Protein AF-A0A383B6F2-F1 (afdb_monomer)

Foldseek 3Di:
DPPQQDAAPPVCPVVLVVDDPLQSSLLRSLQVLQCVLARNVSSVVLVVLLVLVVVLQPDPRSLLSNLLSNLVSVLSSDDALLSVLCVLLPPCPVVVVCVVVVHDPPDLDQDWDWDQDAPVSVCQLDQPVCSVVDPDCVPDDPQRGDRPRQRCSDPVSSVVSVVSNVSSVSLCRGNVVVLSVVLVVLLSVLLVVCSVQDVVLSSVSSVLSVQCDDDDPSNVVSSVVSCVCSVCSVVVVVPDVPVSVPD

Structure (mmCIF, N/CA/C/O backbone):
data_AF-A0A383B6F2-F1
#
_entry.id   AF-A0A383B6F2-F1
#
loop_
_atom_site.group_PDB
_atom_site.id
_atom_site.type_symbol
_atom_site.label_atom_id
_atom_site.label_alt_id
_atom_site.label_comp_id
_atom_site.label_asym_id
_atom_site.label_entity_id
_atom_site.label_seq_id
_atom_site.pdbx_PDB_ins_code
_atom_site.Cartn_x
_atom_site.Cartn_y
_atom_site.Cartn_z
_atom_site.occupancy
_atom_site.B_iso_or_equiv
_atom_site.auth_seq_id
_atom_site.auth_comp_id
_atom_site.auth_asym_id
_atom_site.auth_atom_id
_atom_site.pdbx_PDB_model_num
ATOM 1 N N . PRO A 1 1 ? -14.265 -0.539 -19.002 1.00 37.53 1 PRO A N 1
ATOM 2 C CA . PRO A 1 1 ? -14.066 -2.005 -18.895 1.00 37.53 1 PRO A CA 1
ATOM 3 C C . PRO A 1 1 ? -13.735 -2.435 -17.455 1.00 37.53 1 PRO A C 1
ATOM 5 O O . PRO A 1 1 ? -12.704 -2.023 -16.924 1.00 37.53 1 PRO A O 1
ATOM 8 N N . GLN A 1 2 ? -14.606 -3.229 -16.814 1.00 38.53 2 GLN A N 1
ATOM 9 C CA . GLN A 1 2 ? -14.277 -3.881 -15.541 1.00 38.53 2 GLN A CA 1
ATOM 10 C C . GLN A 1 2 ? -13.033 -4.747 -15.768 1.00 38.53 2 GLN A C 1
ATOM 12 O O . GLN A 1 2 ? -13.051 -5.671 -16.579 1.00 38.53 2 GLN A O 1
ATOM 17 N N . ARG A 1 3 ? -11.911 -4.403 -15.126 1.00 53.50 3 ARG A N 1
ATOM 18 C CA . ARG A 1 3 ? -10.741 -5.286 -15.135 1.00 53.50 3 ARG A CA 1
ATOM 19 C C . ARG A 1 3 ? -11.125 -6.501 -14.290 1.00 53.50 3 ARG A C 1
ATOM 21 O O . ARG A 1 3 ? -11.456 -6.293 -13.125 1.00 53.50 3 ARG A O 1
ATOM 28 N N . PRO A 1 4 ? -11.112 -7.726 -14.836 1.00 72.25 4 PRO A N 1
ATOM 29 C CA . PRO A 1 4 ? -11.523 -8.893 -14.073 1.00 72.25 4 PRO A CA 1
ATOM 30 C C . PRO A 1 4 ? -10.604 -9.054 -12.861 1.00 72.25 4 PRO A C 1
ATOM 32 O O . PRO A 1 4 ? -9.373 -9.012 -12.995 1.00 72.25 4 PRO A O 1
ATOM 35 N N . PHE A 1 5 ? -11.204 -9.209 -11.679 1.00 76.88 5 PHE A N 1
ATOM 36 C CA . PHE A 1 5 ? -10.464 -9.568 -10.479 1.00 76.88 5 PHE A CA 1
ATOM 37 C C . PHE A 1 5 ? -9.756 -10.898 -10.725 1.00 76.88 5 PHE A C 1
ATOM 39 O O . PHE A 1 5 ? -10.331 -11.853 -11.244 1.00 76.88 5 PHE A O 1
ATOM 46 N N . LYS A 1 6 ? -8.473 -10.934 -10.380 1.00 85.06 6 LYS A N 1
ATOM 47 C CA . LYS A 1 6 ? -7.683 -12.163 -10.433 1.00 85.06 6 LYS A CA 1
ATOM 48 C C . LYS A 1 6 ? -7.804 -12.886 -9.096 1.00 85.06 6 LYS A C 1
ATOM 50 O O . LYS A 1 6 ? -7.666 -12.204 -8.082 1.00 85.06 6 LYS A O 1
ATOM 55 N N . PRO A 1 7 ? -8.032 -14.208 -9.090 1.00 83.94 7 PRO A N 1
ATOM 56 C CA . PRO A 1 7 ? -8.136 -14.962 -7.850 1.00 83.94 7 PRO A CA 1
ATOM 57 C C . PRO A 1 7 ? -6.794 -14.989 -7.111 1.00 83.94 7 PRO A C 1
ATOM 59 O O . PRO A 1 7 ? -5.727 -14.821 -7.717 1.00 83.94 7 PRO A O 1
ATOM 62 N N . ALA A 1 8 ? -6.860 -15.228 -5.801 1.00 85.62 8 ALA A N 1
ATOM 63 C CA . ALA A 1 8 ? -5.676 -15.518 -5.006 1.00 85.62 8 ALA A CA 1
ATOM 64 C C . ALA A 1 8 ? -5.004 -16.812 -5.506 1.00 85.62 8 ALA A C 1
ATOM 66 O O . ALA A 1 8 ? -5.698 -17.718 -5.974 1.00 85.62 8 ALA A O 1
ATOM 67 N N . PRO A 1 9 ? -3.672 -16.944 -5.402 1.00 89.19 9 PRO A N 1
ATOM 68 C CA . PRO A 1 9 ? -3.014 -18.231 -5.604 1.00 89.19 9 PRO A CA 1
ATOM 69 C C . PRO A 1 9 ? -3.515 -19.281 -4.607 1.00 89.19 9 PRO A C 1
ATOM 71 O O . PRO A 1 9 ? -3.891 -18.936 -3.489 1.00 89.19 9 PRO A O 1
ATOM 74 N N . ASN A 1 10 ? -3.433 -20.563 -4.977 1.00 90.00 10 ASN A N 1
ATOM 75 C CA . ASN A 1 10 ? -3.923 -21.675 -4.150 1.00 90.00 10 ASN A CA 1
ATOM 76 C C . ASN A 1 10 ? -3.371 -21.658 -2.714 1.00 90.00 10 ASN A C 1
ATOM 78 O O . ASN A 1 10 ? -4.094 -22.012 -1.790 1.00 90.00 10 ASN A O 1
ATOM 82 N N . SER A 1 11 ? -2.137 -21.178 -2.512 1.00 91.81 11 SER A N 1
ATOM 83 C CA . SER A 1 11 ? -1.511 -21.060 -1.186 1.00 91.81 11 SER A CA 1
ATOM 84 C C . SER A 1 11 ? -2.237 -20.114 -0.221 1.00 91.81 11 SER A C 1
ATOM 86 O O . SER A 1 11 ? -1.968 -20.162 0.968 1.00 91.81 11 SER A O 1
ATOM 88 N N . PHE A 1 12 ? -3.126 -19.250 -0.719 1.00 94.19 12 PHE A N 1
ATOM 89 C CA . PHE A 1 12 ? -3.928 -18.316 0.079 1.00 94.19 12 PHE A CA 1
ATOM 90 C C . PHE A 1 12 ? -5.425 -18.657 0.073 1.00 94.19 12 PHE A C 1
ATOM 92 O O . PHE A 1 12 ? -6.210 -17.906 0.641 1.00 94.19 12 PHE A O 1
ATOM 99 N N . SER A 1 13 ? -5.846 -19.748 -0.575 1.00 91.19 13 SER A N 1
ATOM 100 C CA . SER A 1 13 ? -7.271 -20.086 -0.730 1.00 91.19 13 SER A CA 1
ATOM 101 C C . SER A 1 13 ? -7.984 -20.268 0.614 1.00 91.19 13 SER A C 1
ATOM 103 O O . SER A 1 13 ? -8.984 -19.595 0.861 1.00 91.19 13 SER A O 1
ATOM 105 N N . ASP A 1 14 ? -7.407 -21.069 1.512 1.00 93.00 14 ASP A N 1
ATOM 106 C CA . ASP A 1 14 ? -7.939 -21.288 2.862 1.00 93.00 14 ASP A CA 1
ATOM 107 C C . ASP A 1 14 ? -8.017 -19.979 3.654 1.00 93.00 14 ASP A C 1
ATOM 109 O O . ASP A 1 14 ? -9.045 -19.665 4.247 1.00 93.00 14 ASP A O 1
ATOM 113 N N . GLN A 1 15 ? -6.966 -19.157 3.596 1.00 93.38 15 GLN A N 1
ATOM 114 C CA . GLN A 1 15 ? -6.933 -17.878 4.304 1.00 93.38 15 GLN A CA 1
ATOM 115 C C . GLN A 1 15 ? -7.936 -16.866 3.740 1.00 93.38 15 GLN A C 1
ATOM 117 O O . GLN A 1 15 ? -8.507 -16.087 4.490 1.00 93.38 15 GLN A O 1
ATOM 122 N N . VAL A 1 16 ? -8.178 -16.850 2.429 1.00 94.75 16 VAL A N 1
ATOM 123 C CA . VAL A 1 16 ? -9.200 -15.976 1.835 1.00 94.75 16 VAL A CA 1
ATOM 124 C C . VAL A 1 16 ? -10.602 -16.439 2.233 1.00 94.75 16 VAL A C 1
ATOM 126 O O . VAL A 1 16 ? -11.463 -15.598 2.473 1.00 94.75 16 VAL A O 1
ATOM 129 N N . SER A 1 17 ? -10.824 -17.749 2.373 1.00 94.25 17 SER A N 1
ATOM 130 C CA . SER A 1 17 ? -12.128 -18.306 2.755 1.00 94.25 17 SER A CA 1
ATOM 131 C C . SER A 1 17 ? -12.585 -17.921 4.167 1.00 94.25 17 SER A C 1
ATOM 133 O O . SER A 1 17 ? -13.781 -17.970 4.445 1.00 94.25 17 SER A O 1
ATOM 135 N N . THR A 1 18 ? -11.672 -17.480 5.045 1.00 94.56 18 THR A N 1
ATOM 136 C CA . THR A 1 18 ? -12.030 -17.010 6.394 1.00 94.56 18 THR A CA 1
ATOM 137 C C . THR A 1 18 ? -12.656 -15.617 6.404 1.00 94.56 18 THR A C 1
ATOM 139 O O . THR A 1 18 ? -13.222 -15.215 7.418 1.00 94.56 18 THR A O 1
ATOM 142 N N . TYR A 1 19 ? -12.538 -14.853 5.315 1.00 95.19 19 TYR A N 1
ATOM 143 C CA . TYR A 1 19 ? -13.134 -13.523 5.208 1.00 95.19 19 TYR A CA 1
ATOM 144 C C . TYR A 1 19 ? -14.603 -13.603 4.762 1.00 95.19 19 TYR A C 1
ATOM 146 O O . TYR A 1 19 ? -14.973 -14.534 4.038 1.00 95.19 19 TYR A O 1
ATOM 154 N N . PRO A 1 20 ? -15.434 -12.598 5.109 1.00 94.50 20 PRO A N 1
ATOM 155 C CA . PRO A 1 20 ? -16.782 -12.451 4.563 1.00 94.50 20 PRO A CA 1
ATOM 156 C C . PRO A 1 20 ? -16.805 -12.566 3.035 1.00 94.50 20 PRO A C 1
ATOM 158 O O . PRO A 1 20 ? -15.941 -12.005 2.357 1.00 94.50 20 PRO A O 1
ATOM 161 N N . GLU A 1 21 ? -17.809 -13.258 2.490 1.00 92.56 21 GLU A N 1
ATOM 162 C CA . GLU A 1 21 ? -17.903 -13.595 1.058 1.00 92.56 21 GLU A CA 1
ATOM 163 C C . GLU A 1 21 ? -17.768 -12.364 0.143 1.00 92.56 21 GLU A C 1
ATOM 165 O O . GLU A 1 21 ? -17.057 -12.407 -0.863 1.00 92.56 21 GLU A O 1
ATOM 170 N N . SER A 1 22 ? -18.353 -11.229 0.544 1.00 92.19 22 SER A N 1
ATOM 171 C CA . SER A 1 22 ? -18.273 -9.953 -0.183 1.00 92.19 22 SER A CA 1
ATOM 172 C C . SER A 1 22 ? -16.843 -9.417 -0.348 1.00 92.19 22 SER A C 1
ATOM 174 O O . SER A 1 22 ? -16.572 -8.676 -1.293 1.00 92.19 22 SER A O 1
ATOM 176 N N . LEU A 1 23 ? -15.912 -9.798 0.533 1.00 94.81 23 LEU A N 1
ATOM 177 C CA . LEU A 1 23 ? -14.528 -9.318 0.541 1.00 94.81 23 LEU A CA 1
ATOM 178 C C . LEU A 1 23 ? -13.548 -10.276 -0.154 1.00 94.81 23 LEU A C 1
ATOM 180 O O . LEU A 1 23 ? -12.458 -9.868 -0.562 1.00 94.81 23 LEU A O 1
ATOM 184 N N . GLN A 1 24 ? -13.906 -11.549 -0.318 1.00 94.94 24 GLN A N 1
ATOM 185 C CA . GLN A 1 24 ? -12.963 -12.581 -0.766 1.00 94.94 24 GLN A CA 1
ATOM 186 C C . GLN A 1 24 ? -12.362 -12.276 -2.143 1.00 94.94 24 GLN A C 1
ATOM 188 O O . GLN A 1 24 ? -11.149 -12.385 -2.346 1.00 94.94 24 GLN A O 1
ATOM 193 N N . GLN A 1 25 ? -13.192 -11.827 -3.090 1.00 93.62 25 GLN A N 1
ATOM 194 C CA . GLN A 1 25 ? -12.746 -11.515 -4.449 1.00 93.62 25 GLN A CA 1
ATOM 195 C C . GLN A 1 25 ? -11.725 -10.368 -4.467 1.00 93.62 25 GLN A C 1
ATOM 197 O O . GLN A 1 25 ? -10.748 -10.400 -5.224 1.00 93.62 25 GLN A O 1
ATOM 202 N N . ILE A 1 26 ? -11.935 -9.355 -3.625 1.00 94.44 26 ILE A N 1
ATOM 203 C CA . ILE A 1 26 ? -11.108 -8.155 -3.630 1.00 94.44 26 ILE A CA 1
ATOM 204 C C . ILE A 1 26 ? -9.792 -8.346 -2.892 1.00 94.44 26 ILE A C 1
ATOM 206 O O . ILE A 1 26 ? -8.741 -7.930 -3.387 1.00 94.44 26 ILE A O 1
ATOM 210 N N . ILE A 1 27 ? -9.843 -9.062 -1.771 1.00 96.62 27 ILE A N 1
ATOM 211 C CA . ILE A 1 27 ? -8.670 -9.484 -1.011 1.00 96.62 27 ILE A CA 1
ATOM 212 C C . ILE A 1 27 ? -7.818 -10.410 -1.876 1.00 96.62 27 ILE A C 1
ATOM 214 O O . ILE A 1 27 ? -6.615 -10.186 -2.018 1.00 96.62 27 ILE A O 1
ATOM 218 N N . GLY A 1 28 ? -8.438 -11.384 -2.549 1.00 95.75 28 GLY A N 1
ATOM 219 C CA . GLY A 1 28 ? -7.728 -12.289 -3.448 1.00 95.75 28 GLY A CA 1
ATOM 220 C C . GLY A 1 28 ? -7.020 -11.562 -4.592 1.00 95.75 28 GLY A C 1
ATOM 221 O O . GLY A 1 28 ? -5.868 -11.870 -4.914 1.00 95.75 28 GLY A O 1
ATOM 222 N N . HIS A 1 29 ? -7.647 -10.521 -5.147 1.00 94.56 29 HIS A N 1
ATOM 223 C CA . HIS A 1 29 ? -6.995 -9.675 -6.141 1.00 94.56 29 HIS A CA 1
ATOM 224 C C . HIS A 1 29 ? -5.829 -8.859 -5.568 1.00 94.56 29 HIS A C 1
ATOM 226 O O . HIS A 1 29 ? -4.795 -8.719 -6.232 1.00 94.56 29 HIS A O 1
ATOM 232 N N . GLY A 1 30 ? -5.973 -8.339 -4.347 1.00 95.31 30 GLY A N 1
ATOM 233 C CA . GLY A 1 30 ? -4.903 -7.664 -3.616 1.00 95.31 30 GLY A CA 1
ATOM 234 C C . GLY A 1 30 ? -3.687 -8.571 -3.422 1.00 95.31 30 GLY A C 1
ATOM 235 O O . GLY A 1 30 ? -2.584 -8.212 -3.843 1.00 95.31 30 GLY A O 1
ATOM 236 N N . ILE A 1 31 ? -3.907 -9.785 -2.907 1.00 97.25 31 ILE A N 1
ATOM 237 C CA . ILE A 1 31 ? -2.884 -10.829 -2.731 1.00 97.25 31 ILE A CA 1
ATOM 238 C C . ILE A 1 31 ? -2.168 -11.112 -4.055 1.00 97.25 31 ILE A C 1
ATOM 240 O O . ILE A 1 31 ? -0.938 -11.068 -4.119 1.00 97.25 31 ILE A O 1
ATOM 244 N N . PHE A 1 32 ? -2.921 -11.337 -5.139 1.00 94.56 32 PHE A N 1
ATOM 245 C CA . PHE A 1 32 ? -2.342 -11.579 -6.462 1.00 94.56 32 PHE A CA 1
ATOM 246 C C . PHE A 1 32 ? -1.383 -10.450 -6.879 1.00 94.56 32 PHE A C 1
ATOM 248 O O . PHE A 1 32 ? -0.271 -10.706 -7.351 1.00 94.56 32 PHE A O 1
ATOM 255 N N . LYS A 1 33 ? -1.799 -9.187 -6.708 1.00 93.44 33 LYS A N 1
ATOM 256 C CA . LYS A 1 33 ? -0.975 -8.023 -7.064 1.00 93.44 33 LYS A CA 1
ATOM 257 C C . LYS A 1 33 ? 0.288 -7.927 -6.210 1.00 93.44 33 LYS A C 1
ATOM 259 O O . LYS A 1 33 ? 1.336 -7.567 -6.743 1.00 93.44 33 LYS A O 1
ATOM 264 N N . LEU A 1 34 ? 0.194 -8.231 -4.920 1.00 95.81 34 LEU A N 1
ATOM 265 C CA . LEU A 1 34 ? 1.305 -8.124 -3.973 1.00 95.81 34 LEU A CA 1
ATOM 266 C C . LEU A 1 34 ? 2.363 -9.205 -4.195 1.00 95.81 34 LEU A C 1
ATOM 268 O O . LEU A 1 34 ? 3.554 -8.904 -4.131 1.00 95.81 34 LEU A O 1
ATOM 272 N N . ILE A 1 35 ? 1.950 -10.417 -4.564 1.00 94.75 35 ILE A N 1
ATOM 273 C CA . ILE A 1 35 ? 2.872 -11.497 -4.938 1.00 94.75 35 ILE A CA 1
ATOM 274 C C . ILE A 1 35 ? 3.597 -11.165 -6.252 1.00 94.75 35 ILE A C 1
ATOM 276 O O 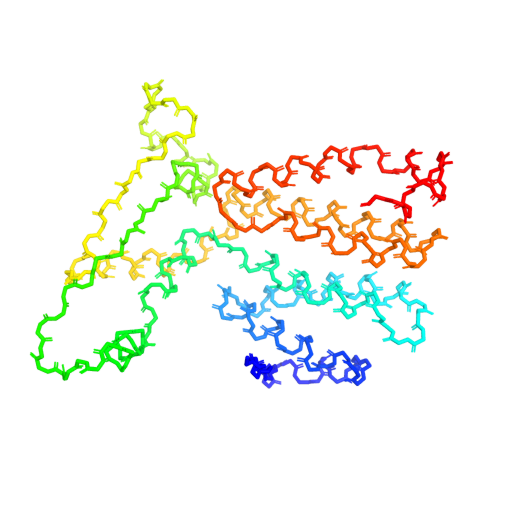. ILE A 1 35 ? 4.815 -11.326 -6.345 1.00 94.75 35 ILE A O 1
ATOM 280 N N . ASP A 1 36 ? 2.881 -10.647 -7.261 1.00 91.12 36 ASP A N 1
ATOM 281 C CA . ASP A 1 36 ? 3.482 -10.169 -8.524 1.00 91.12 36 ASP A CA 1
ATOM 282 C C . ASP A 1 36 ? 4.459 -9.001 -8.296 1.00 91.12 36 ASP A C 1
ATOM 284 O O . ASP A 1 36 ? 5.473 -8.879 -8.995 1.00 91.12 36 ASP A O 1
ATOM 288 N N . TYR A 1 37 ? 4.155 -8.148 -7.316 1.00 92.94 37 TYR A N 1
ATOM 289 C CA . TYR A 1 37 ? 4.974 -7.007 -6.927 1.00 92.94 37 TYR A CA 1
ATOM 290 C C . TYR A 1 37 ? 6.245 -7.433 -6.182 1.00 92.94 37 TYR A C 1
ATOM 292 O O . TYR A 1 37 ? 7.343 -7.015 -6.563 1.00 92.94 37 TYR A O 1
ATOM 300 N N . GLN A 1 38 ? 6.119 -8.276 -5.158 1.00 94.31 38 GLN A N 1
ATOM 301 C CA . GLN A 1 38 ? 7.191 -8.597 -4.220 1.00 94.31 38 GLN A CA 1
ATOM 302 C C . GLN A 1 38 ? 7.321 -10.113 -4.003 1.00 94.31 38 GLN A C 1
ATOM 304 O O . GLN A 1 38 ? 8.149 -10.733 -4.681 1.00 94.31 38 GLN A O 1
ATOM 309 N N . ASP A 1 39 ? 6.540 -10.696 -3.091 1.00 95.00 39 ASP A N 1
ATOM 310 C CA . ASP A 1 39 ? 6.572 -12.111 -2.691 1.00 95.00 39 ASP A CA 1
ATOM 311 C C . ASP A 1 39 ? 5.347 -12.468 -1.814 1.00 95.00 39 ASP A C 1
ATOM 313 O O . ASP A 1 39 ? 4.491 -11.617 -1.561 1.00 95.00 39 ASP A O 1
ATOM 317 N N . GLN A 1 40 ? 5.243 -13.733 -1.383 1.00 96.00 40 GLN A N 1
ATOM 318 C CA . GLN A 1 40 ? 4.165 -14.218 -0.504 1.00 96.00 40 GLN A CA 1
ATOM 319 C C . GLN A 1 40 ? 4.187 -13.549 0.876 1.00 96.00 40 GLN A C 1
ATOM 321 O O . GLN A 1 40 ? 3.140 -13.104 1.335 1.00 96.00 40 GLN A O 1
ATOM 326 N N . GLY A 1 41 ? 5.365 -13.369 1.484 1.00 96.44 41 GLY A N 1
ATOM 327 C CA . GLY A 1 41 ? 5.483 -12.703 2.787 1.00 96.44 41 GLY A CA 1
ATOM 328 C C . GLY A 1 41 ? 5.002 -11.248 2.763 1.00 96.44 41 GLY A C 1
ATOM 329 O O . GLY A 1 41 ? 4.503 -10.725 3.756 1.00 96.44 41 GLY A O 1
ATOM 330 N N . TYR A 1 42 ? 5.091 -10.571 1.615 1.00 96.94 42 TYR A N 1
ATOM 331 C CA . TYR A 1 42 ? 4.510 -9.239 1.458 1.00 96.94 42 TYR A CA 1
ATOM 332 C C . TYR A 1 42 ? 2.978 -9.248 1.349 1.00 96.94 42 TYR A C 1
ATOM 334 O O . TYR A 1 42 ? 2.330 -8.294 1.779 1.00 96.94 42 TYR A O 1
ATOM 342 N N . ALA A 1 43 ? 2.392 -10.317 0.804 1.00 97.50 43 ALA A N 1
ATOM 343 C CA . ALA A 1 43 ? 0.945 -10.518 0.830 1.00 97.50 43 ALA A CA 1
ATOM 344 C C . ALA A 1 43 ? 0.442 -10.876 2.239 1.00 97.50 43 ALA A C 1
ATOM 346 O O . ALA A 1 43 ? -0.612 -10.394 2.638 1.00 97.50 43 ALA A O 1
ATOM 347 N N . GLU A 1 44 ? 1.214 -11.630 3.023 1.00 97.81 44 GLU A N 1
ATOM 348 C CA . GLU A 1 44 ? 0.909 -11.892 4.438 1.00 97.81 44 GLU A CA 1
ATOM 349 C C . GLU A 1 44 ? 0.887 -10.597 5.258 1.00 97.81 44 GLU A C 1
ATOM 351 O O . GLU A 1 44 ? -0.083 -10.351 5.969 1.00 97.81 44 GLU A O 1
ATOM 356 N N . LEU A 1 45 ? 1.875 -9.709 5.078 1.00 97.94 45 LEU A N 1
ATOM 357 C CA . LEU A 1 45 ? 1.892 -8.387 5.725 1.00 97.94 45 LEU A CA 1
ATOM 358 C C . LEU A 1 45 ? 0.655 -7.539 5.375 1.00 97.94 45 LEU A C 1
ATOM 360 O O . LEU A 1 45 ? 0.174 -6.751 6.189 1.00 97.94 45 LEU A O 1
ATOM 364 N N . TYR A 1 46 ? 0.144 -7.664 4.150 1.00 98.38 46 TYR A N 1
ATOM 365 C CA . TYR A 1 46 ? -1.097 -7.000 3.754 1.00 98.38 46 TYR A CA 1
ATOM 366 C C . TYR A 1 46 ? -2.300 -7.535 4.532 1.00 98.38 46 TYR A C 1
ATOM 368 O O . TYR A 1 46 ? -3.097 -6.735 5.017 1.00 98.38 46 TYR A O 1
ATOM 376 N N . LEU A 1 47 ? -2.409 -8.857 4.684 1.00 98.19 47 LEU A N 1
ATOM 377 C CA . LEU A 1 47 ? -3.491 -9.483 5.444 1.00 98.19 47 LEU A CA 1
ATOM 378 C C . LEU A 1 47 ? -3.382 -9.177 6.937 1.00 98.19 47 LEU A C 1
ATOM 380 O O . LEU A 1 47 ? -4.388 -8.850 7.552 1.00 98.19 47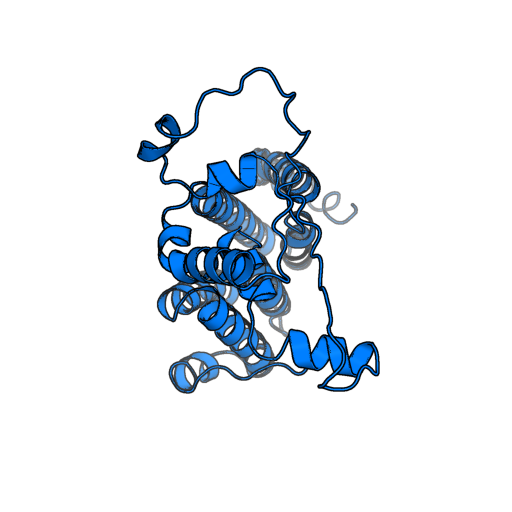 LEU A O 1
ATOM 384 N N . GLU A 1 48 ? -2.171 -9.180 7.500 1.00 98.12 48 GLU A N 1
ATOM 385 C CA . GLU A 1 48 ? -1.912 -8.758 8.881 1.00 98.12 48 GLU A CA 1
ATOM 386 C C . GLU A 1 48 ? -2.470 -7.353 9.136 1.00 98.12 48 GLU A C 1
ATOM 388 O O . GLU A 1 48 ? -3.228 -7.135 10.077 1.00 98.12 48 GLU A O 1
ATOM 393 N N . ARG A 1 49 ? -2.169 -6.400 8.247 1.00 98.38 49 ARG A N 1
ATOM 394 C CA . ARG A 1 49 ? -2.684 -5.028 8.345 1.00 98.38 49 ARG A CA 1
ATOM 395 C C . ARG A 1 49 ? -4.190 -4.949 8.147 1.00 98.38 49 ARG A C 1
ATOM 397 O O . ARG A 1 49 ? -4.848 -4.201 8.868 1.00 98.38 49 ARG A O 1
ATOM 404 N N . LEU A 1 50 ? -4.729 -5.687 7.180 1.00 98.06 50 LEU A N 1
ATOM 405 C CA . LEU A 1 50 ? -6.158 -5.684 6.883 1.00 98.06 50 LEU A CA 1
ATOM 406 C C . LEU A 1 50 ? -6.978 -6.254 8.046 1.00 98.06 50 LEU A C 1
ATOM 408 O O . LEU A 1 50 ? -8.016 -5.687 8.376 1.00 98.06 50 LEU A O 1
ATOM 412 N N . ASN A 1 51 ? -6.481 -7.301 8.708 1.00 97.56 51 ASN A N 1
ATOM 413 C CA . ASN A 1 51 ? -7.120 -7.901 9.879 1.00 97.56 51 ASN A CA 1
ATOM 414 C C . ASN A 1 51 ? -7.322 -6.886 11.007 1.00 97.56 51 ASN A C 1
ATOM 416 O O . ASN A 1 51 ? -8.395 -6.852 11.598 1.00 97.56 51 ASN A O 1
ATOM 420 N N . THR A 1 52 ? -6.361 -5.977 11.229 1.00 97.62 52 THR A N 1
ATOM 421 C CA . THR A 1 52 ? -6.518 -4.921 12.250 1.00 97.62 52 THR A CA 1
ATOM 422 C C . THR A 1 52 ? -7.679 -3.961 11.980 1.00 97.62 52 THR A C 1
ATOM 424 O O . THR A 1 52 ? -8.141 -3.296 12.901 1.00 97.62 52 THR A O 1
ATOM 427 N N . ILE A 1 53 ? -8.132 -3.852 10.726 1.00 97.69 53 ILE A N 1
ATOM 428 C CA . ILE A 1 53 ? -9.307 -3.057 10.354 1.00 97.69 53 ILE A CA 1
ATOM 429 C C . ILE A 1 53 ? -10.565 -3.916 10.383 1.00 97.69 53 ILE A C 1
ATOM 431 O O . ILE A 1 53 ? -11.578 -3.458 10.897 1.00 97.69 53 ILE 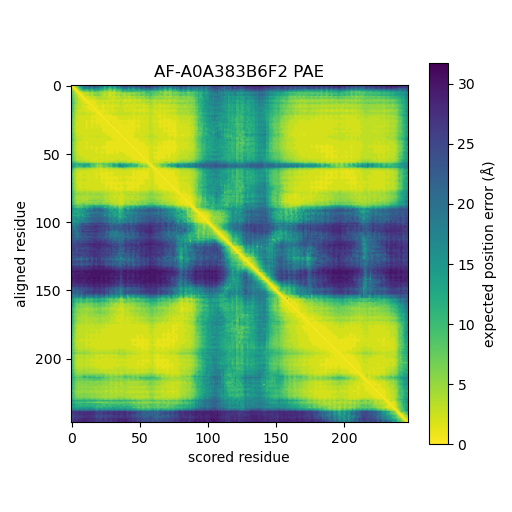A O 1
ATOM 435 N N . LEU A 1 54 ? -10.490 -5.156 9.891 1.00 96.69 54 LEU A N 1
ATOM 436 C CA . LEU A 1 54 ? -11.609 -6.098 9.918 1.00 96.69 54 LEU A CA 1
ATOM 437 C C . LEU A 1 54 ? -12.139 -6.312 11.344 1.00 96.69 54 LEU A C 1
ATOM 439 O O . LEU A 1 54 ? -13.346 -6.345 11.542 1.00 96.69 54 LEU A O 1
ATOM 443 N N . GLU A 1 55 ? -11.249 -6.408 12.335 1.00 95.19 55 GLU A N 1
ATOM 444 C CA . GLU A 1 55 ? -11.613 -6.546 13.754 1.00 95.19 55 GLU A CA 1
ATOM 445 C C . GLU A 1 55 ? -12.387 -5.339 14.311 1.00 95.19 55 GLU A C 1
ATOM 447 O O . GLU A 1 55 ? -13.138 -5.479 15.275 1.00 95.19 55 GLU A O 1
ATOM 452 N N . LEU A 1 56 ? -12.210 -4.156 13.717 1.00 95.06 56 LEU A N 1
ATOM 453 C CA . LEU A 1 56 ? -12.861 -2.910 14.131 1.00 95.06 56 LEU A CA 1
ATOM 454 C C . LEU A 1 56 ? -14.073 -2.553 13.261 1.00 95.06 56 LEU A C 1
ATOM 456 O O . LEU A 1 56 ? -14.806 -1.618 13.584 1.00 95.06 56 LEU A O 1
ATOM 460 N N . ASP A 1 57 ? -14.281 -3.263 12.154 1.00 94.50 57 ASP A N 1
ATOM 461 C CA . ASP A 1 57 ? -15.361 -3.003 11.214 1.00 94.50 57 ASP A CA 1
ATOM 462 C C . ASP A 1 57 ? -16.672 -3.592 11.742 1.00 94.50 57 ASP A C 1
ATOM 464 O O . ASP A 1 57 ? -16.971 -4.778 11.600 1.00 94.50 57 ASP A O 1
ATOM 468 N N . ASN A 1 58 ? -17.460 -2.731 12.380 1.00 84.38 58 ASN A N 1
ATOM 469 C CA . ASN A 1 58 ? -18.793 -3.039 12.891 1.00 84.38 58 ASN A CA 1
ATOM 470 C C . ASN A 1 58 ? -19.911 -2.754 11.867 1.00 84.38 58 ASN A C 1
ATOM 472 O O . ASN A 1 58 ? -21.094 -2.812 12.212 1.00 84.38 58 ASN A O 1
ATOM 476 N N . GLY A 1 59 ? -19.564 -2.426 10.617 1.00 79.75 59 GLY A N 1
ATOM 477 C CA . GLY A 1 59 ? -20.527 -2.111 9.573 1.0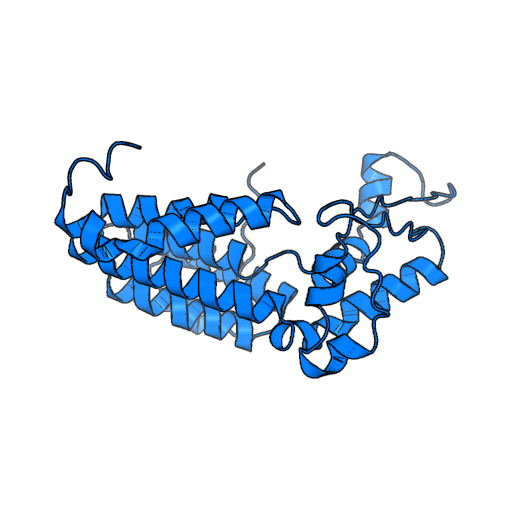0 79.75 59 GLY A CA 1
ATOM 478 C C . GLY A 1 59 ? -21.210 -3.361 9.019 1.00 79.75 59 GLY A C 1
ATOM 479 O O . GLY A 1 59 ? -20.565 -4.355 8.704 1.00 79.75 59 GLY A O 1
ATOM 480 N N . VAL A 1 60 ? -22.524 -3.281 8.783 1.00 76.25 60 VAL A N 1
ATOM 481 C CA . VAL A 1 60 ? -23.356 -4.401 8.280 1.00 76.25 60 VAL A CA 1
ATOM 482 C C . VAL A 1 60 ? -22.845 -5.000 6.953 1.00 76.25 60 VAL A C 1
ATOM 484 O O . VAL A 1 60 ? -23.132 -6.150 6.640 1.00 76.25 60 VAL A O 1
ATOM 487 N N . SER A 1 61 ? -22.084 -4.234 6.165 1.00 86.19 61 SER A N 1
ATOM 488 C CA . SER A 1 61 ? -21.558 -4.635 4.850 1.00 86.19 61 SER A CA 1
ATOM 489 C C . SER A 1 61 ? -20.033 -4.733 4.768 1.00 86.19 61 SER A C 1
ATOM 491 O O . SER A 1 61 ? -19.511 -4.935 3.673 1.00 86.19 61 SER A O 1
ATOM 493 N N . TYR A 1 62 ? -19.308 -4.567 5.880 1.00 94.31 62 TYR A N 1
ATOM 494 C CA . TYR A 1 62 ? -17.843 -4.453 5.886 1.00 94.31 62 TYR A CA 1
ATOM 495 C C . TYR A 1 62 ? -17.296 -3.388 4.912 1.00 94.31 62 TYR A C 1
ATOM 497 O O . TYR A 1 62 ? -16.236 -3.553 4.300 1.00 94.31 62 TYR A O 1
ATOM 505 N N . ARG A 1 63 ? -18.050 -2.292 4.715 1.00 95.38 63 ARG A N 1
ATOM 506 C CA . ARG A 1 63 ? -17.718 -1.214 3.760 1.00 95.38 63 ARG A CA 1
ATOM 507 C C . ARG A 1 63 ? -16.327 -0.633 4.022 1.00 95.38 63 ARG A C 1
ATOM 509 O O . ARG A 1 63 ? -15.610 -0.314 3.074 1.00 95.38 63 ARG A O 1
ATOM 516 N N . LEU A 1 64 ? -15.954 -0.480 5.293 1.00 96.94 64 LEU A N 1
ATOM 517 C CA . LEU A 1 64 ? -14.658 0.061 5.682 1.00 96.94 64 LEU A CA 1
ATOM 518 C C . LEU A 1 64 ? -13.534 -0.895 5.275 1.00 96.94 64 LEU A C 1
ATOM 520 O O . LEU A 1 64 ? -12.586 -0.480 4.606 1.00 96.94 64 LEU A O 1
ATOM 524 N N . THR A 1 65 ? -13.662 -2.176 5.615 1.00 97.81 65 THR A N 1
ATOM 525 C CA . THR A 1 65 ? -12.680 -3.208 5.264 1.00 97.81 65 THR A CA 1
ATOM 526 C C . THR A 1 65 ? -12.563 -3.373 3.756 1.00 97.81 65 THR A C 1
ATOM 528 O O . THR A 1 65 ? -11.453 -3.488 3.243 1.00 97.81 65 THR A O 1
ATOM 531 N N . GLU A 1 66 ? -13.674 -3.327 3.019 1.00 96.44 66 GLU A N 1
ATOM 532 C CA . GLU A 1 66 ? -13.668 -3.387 1.557 1.00 96.44 66 GLU A CA 1
ATOM 533 C C . GLU A 1 66 ? -12.853 -2.233 0.947 1.00 96.44 66 GLU A C 1
ATOM 535 O O . GLU A 1 66 ? -12.017 -2.446 0.059 1.00 96.44 66 GLU A O 1
ATOM 540 N N . GLU A 1 67 ? -13.059 -1.006 1.436 1.00 96.38 67 GLU A N 1
ATOM 541 C CA . GLU A 1 67 ? -12.336 0.169 0.951 1.00 96.38 67 GLU A CA 1
ATOM 542 C C . GLU A 1 67 ? -10.853 0.107 1.336 1.00 96.38 67 GLU A C 1
ATOM 544 O O . GLU A 1 67 ? -9.984 0.315 0.484 1.00 96.38 67 GLU A O 1
ATOM 549 N N . VAL A 1 68 ? -10.526 -0.265 2.577 1.00 98.12 68 VAL A N 1
ATOM 550 C CA . VAL A 1 68 ? -9.129 -0.434 2.995 1.00 98.12 68 VAL A CA 1
ATOM 551 C C . VAL A 1 68 ? -8.448 -1.544 2.197 1.00 98.12 68 VAL A C 1
ATOM 553 O O . VAL A 1 68 ? -7.334 -1.334 1.718 1.00 98.12 68 VAL A O 1
ATOM 556 N N . ALA A 1 69 ? -9.108 -2.681 1.963 1.00 97.38 69 ALA A N 1
ATOM 557 C CA . ALA A 1 69 ? -8.567 -3.785 1.175 1.00 97.38 69 ALA A CA 1
ATOM 558 C C . ALA A 1 69 ? -8.147 -3.322 -0.228 1.00 97.38 69 ALA A C 1
ATOM 560 O O . ALA A 1 69 ? -7.029 -3.626 -0.664 1.00 97.38 69 ALA A O 1
ATOM 561 N N . LYS A 1 70 ? -8.998 -2.535 -0.907 1.00 95.19 70 LYS A N 1
ATOM 562 C CA . LYS A 1 70 ? -8.707 -1.915 -2.214 1.00 95.19 70 LYS A CA 1
ATOM 563 C C . LYS A 1 70 ? -7.497 -0.996 -2.141 1.00 95.19 70 LYS A C 1
ATOM 565 O O . LYS A 1 70 ? -6.555 -1.118 -2.929 1.00 95.19 70 LYS A O 1
ATOM 570 N N . ARG A 1 71 ? -7.557 -0.028 -1.230 1.00 96.38 71 ARG A N 1
ATOM 571 C CA . ARG A 1 71 ? -6.621 1.096 -1.173 1.00 96.38 71 ARG A CA 1
ATOM 572 C C . ARG A 1 71 ? -5.249 0.680 -0.683 1.00 96.38 71 ARG A C 1
ATOM 574 O O . ARG A 1 71 ? -4.253 1.035 -1.312 1.00 96.38 71 ARG A O 1
ATOM 581 N N . LEU A 1 72 ? -5.197 -0.146 0.356 1.00 97.94 72 LEU A N 1
ATOM 582 C CA . LEU A 1 72 ? -3.957 -0.676 0.902 1.00 97.94 72 LEU A CA 1
ATOM 583 C C . LEU A 1 72 ? -3.226 -1.532 -0.139 1.00 97.94 72 LEU A C 1
ATOM 585 O O . LEU A 1 72 ? -2.035 -1.331 -0.355 1.00 97.94 72 LEU A O 1
ATOM 589 N N . ALA A 1 73 ? -3.930 -2.406 -0.869 1.00 96.62 73 ALA A N 1
ATOM 590 C CA . ALA A 1 73 ? -3.314 -3.206 -1.930 1.00 96.62 73 ALA A CA 1
ATOM 591 C C . ALA A 1 73 ? -2.788 -2.353 -3.098 1.00 96.62 73 ALA A C 1
ATOM 593 O O . ALA A 1 73 ? -1.851 -2.750 -3.790 1.00 96.62 73 ALA A O 1
ATOM 594 N N . ILE A 1 74 ? -3.390 -1.190 -3.370 1.00 94.25 74 ILE A N 1
ATOM 595 C CA . ILE A 1 74 ? -2.873 -0.242 -4.365 1.00 94.25 74 ILE A CA 1
ATOM 596 C C . ILE A 1 74 ? -1.613 0.439 -3.833 1.00 94.25 74 ILE A C 1
ATOM 598 O O . ILE A 1 74 ? -0.589 0.402 -4.517 1.00 94.25 74 ILE A O 1
ATOM 602 N N . TRP A 1 75 ? -1.668 0.998 -2.624 1.00 95.88 75 TRP A N 1
ATOM 603 C CA . TRP A 1 75 ? -0.570 1.755 -2.026 1.00 95.88 75 TRP A CA 1
ATOM 604 C C . TRP A 1 75 ? 0.656 0.876 -1.751 1.00 95.88 75 TRP A C 1
ATOM 606 O O . TRP A 1 75 ? 1.766 1.238 -2.129 1.00 95.88 75 TRP A O 1
ATOM 616 N N . MET A 1 76 ? 0.469 -0.334 -1.219 1.00 96.06 76 MET A N 1
ATOM 617 C CA . MET A 1 76 ? 1.556 -1.304 -1.027 1.00 96.06 76 MET A CA 1
ATOM 618 C C . MET A 1 76 ? 2.221 -1.721 -2.350 1.00 96.06 76 MET A C 1
ATOM 620 O O . MET A 1 76 ? 3.362 -2.164 -2.347 1.00 96.06 76 MET A O 1
ATOM 624 N N . THR A 1 77 ? 1.555 -1.535 -3.495 1.00 93.31 77 THR A N 1
ATOM 625 C CA . THR A 1 77 ? 2.139 -1.741 -4.834 1.00 93.31 77 THR A CA 1
ATOM 626 C C . THR A 1 77 ? 2.608 -0.438 -5.488 1.00 93.31 77 THR A C 1
ATOM 628 O O . THR A 1 77 ? 2.390 -0.238 -6.685 1.00 93.31 77 THR A O 1
ATOM 631 N N . PHE A 1 78 ? 3.216 0.462 -4.709 1.00 90.06 78 PHE A N 1
ATOM 632 C CA . PHE A 1 78 ? 3.717 1.745 -5.200 1.00 90.06 78 PHE A CA 1
ATOM 633 C C . PHE A 1 78 ? 4.763 1.580 -6.314 1.00 90.06 78 PHE A C 1
ATOM 635 O O . PHE A 1 78 ? 5.465 0.571 -6.422 1.00 90.06 78 PHE A O 1
ATOM 642 N N . GLU A 1 79 ? 4.860 2.590 -7.176 1.00 84.31 79 GLU A N 1
ATOM 643 C CA . GLU A 1 79 ? 5.769 2.579 -8.320 1.00 84.31 79 GLU A CA 1
ATOM 644 C C . GLU A 1 79 ? 7.176 3.016 -7.901 1.00 84.31 79 GLU A C 1
ATOM 646 O O . GLU A 1 79 ? 7.557 4.177 -8.020 1.00 84.31 79 GLU A O 1
ATOM 651 N N . ASP A 1 80 ? 7.963 2.065 -7.402 1.00 85.12 80 ASP A N 1
ATOM 652 C CA . ASP A 1 80 ? 9.418 2.205 -7.341 1.00 85.12 80 ASP A CA 1
ATOM 653 C C . ASP A 1 80 ? 10.073 1.929 -8.699 1.00 85.12 80 ASP A C 1
ATOM 655 O O . ASP A 1 80 ? 9.486 1.352 -9.620 1.00 85.12 80 ASP A O 1
ATOM 659 N N . VAL A 1 81 ? 11.348 2.289 -8.804 1.00 78.00 81 VAL A N 1
ATOM 660 C CA . VAL A 1 81 ? 12.121 2.130 -10.035 1.00 78.00 81 VAL A CA 1
ATOM 661 C C . VAL A 1 81 ? 12.204 0.669 -10.499 1.00 78.00 81 VAL A C 1
ATOM 663 O O . VAL A 1 81 ? 12.114 0.414 -11.703 1.00 78.00 81 VAL A O 1
ATOM 666 N N . MET A 1 82 ? 12.306 -0.309 -9.591 1.00 84.94 82 MET A N 1
ATOM 667 C CA . MET A 1 82 ? 12.315 -1.729 -9.968 1.00 84.94 82 MET A CA 1
ATOM 668 C C . MET A 1 82 ? 10.958 -2.157 -10.534 1.00 84.94 82 MET A C 1
ATOM 670 O O . MET A 1 82 ? 10.904 -2.908 -11.508 1.00 84.94 82 MET A O 1
ATOM 674 N N . ARG A 1 83 ? 9.854 -1.663 -9.963 1.00 85.25 83 ARG A N 1
ATOM 675 C CA . ARG A 1 83 ? 8.492 -1.932 -10.427 1.00 85.25 83 ARG A CA 1
ATOM 676 C C . ARG A 1 83 ? 8.247 -1.287 -11.782 1.00 85.25 83 ARG A C 1
ATOM 678 O O . ARG A 1 83 ? 7.743 -1.960 -12.678 1.00 85.25 83 ARG A O 1
ATOM 685 N N . VAL A 1 84 ? 8.666 -0.040 -11.978 1.00 82.19 84 VAL A N 1
ATOM 686 C CA . VAL A 1 84 ? 8.596 0.635 -13.283 1.00 82.19 84 VAL A CA 1
ATOM 687 C C . VAL A 1 84 ? 9.403 -0.142 -14.329 1.00 82.19 84 VAL A C 1
ATOM 689 O O . VAL A 1 84 ? 8.905 -0.400 -15.427 1.00 82.19 84 VAL A O 1
ATOM 692 N N . ALA A 1 85 ? 10.613 -0.596 -13.989 1.00 79.06 85 ALA A N 1
ATOM 693 C CA . ALA A 1 85 ? 11.429 -1.425 -14.874 1.00 79.06 85 ALA A CA 1
ATOM 694 C C . ALA A 1 85 ? 10.763 -2.779 -15.191 1.00 79.06 85 ALA A C 1
ATOM 696 O O . ALA A 1 85 ? 10.747 -3.214 -16.345 1.00 79.06 85 ALA A O 1
ATOM 697 N N . GLN A 1 86 ? 10.149 -3.427 -14.198 1.00 82.94 86 GLN A N 1
ATOM 698 C CA . GLN A 1 86 ? 9.406 -4.680 -14.365 1.00 82.94 86 GLN A CA 1
ATOM 699 C C . GLN A 1 86 ? 8.198 -4.499 -15.294 1.00 82.94 86 GLN A C 1
ATOM 701 O O . GLN A 1 86 ? 7.983 -5.316 -16.190 1.00 82.94 86 GLN A O 1
ATOM 706 N N . LEU A 1 87 ? 7.427 -3.420 -15.123 1.00 79.88 87 LEU A N 1
ATOM 707 C CA . LEU A 1 87 ? 6.278 -3.103 -15.975 1.00 79.88 87 LEU A CA 1
ATOM 708 C C . LEU A 1 87 ? 6.706 -2.864 -17.427 1.00 79.88 87 LEU A C 1
ATOM 710 O O . LEU A 1 87 ? 6.025 -3.307 -18.353 1.00 79.88 87 LEU A O 1
ATOM 714 N N . LYS A 1 88 ? 7.869 -2.239 -17.633 1.00 73.12 88 LYS A N 1
ATOM 715 C CA . LYS A 1 88 ? 8.418 -1.964 -18.966 1.00 73.12 88 LYS A CA 1
ATOM 716 C C . LYS A 1 88 ? 9.062 -3.177 -19.640 1.00 73.12 88 LYS A C 1
ATOM 718 O O . LYS A 1 88 ? 9.097 -3.233 -20.866 1.00 73.12 88 LYS A O 1
ATOM 723 N N . THR A 1 89 ? 9.514 -4.168 -18.876 1.00 74.88 89 THR A N 1
ATOM 724 C CA . THR A 1 89 ? 10.168 -5.386 -19.398 1.00 74.88 89 THR A 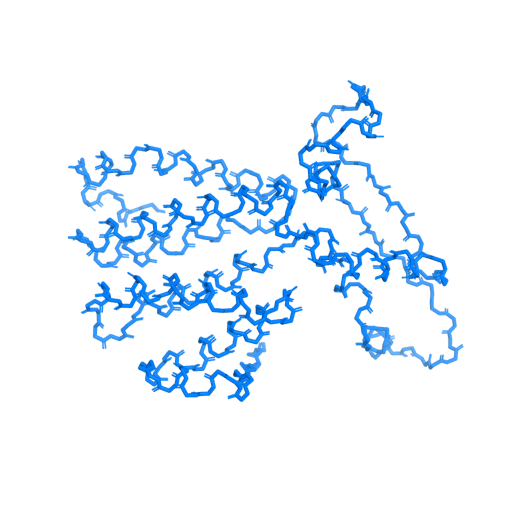CA 1
ATOM 725 C C . THR A 1 89 ? 9.272 -6.627 -19.381 1.00 74.88 89 THR A C 1
ATOM 727 O O . THR A 1 89 ? 9.746 -7.744 -19.614 1.00 74.88 89 THR A O 1
ATOM 730 N N . ARG A 1 90 ? 7.971 -6.463 -19.102 1.00 77.00 90 ARG A N 1
ATOM 731 C CA . ARG A 1 90 ? 7.021 -7.578 -19.015 1.00 77.00 90 ARG A CA 1
ATOM 732 C C . ARG A 1 90 ? 6.869 -8.288 -20.364 1.00 77.00 90 ARG A C 1
ATOM 734 O O . ARG A 1 90 ? 6.688 -7.652 -21.405 1.00 77.00 90 ARG A O 1
ATOM 741 N N . THR A 1 91 ? 6.896 -9.619 -20.334 1.00 64.31 91 THR A N 1
ATOM 742 C CA . THR A 1 91 ? 6.616 -10.460 -21.503 1.00 64.31 91 THR A CA 1
ATOM 743 C C . THR A 1 91 ? 5.210 -10.164 -22.036 1.00 64.31 91 THR A C 1
ATOM 745 O O . THR A 1 91 ? 4.270 -9.954 -21.269 1.00 64.31 91 THR A O 1
ATOM 748 N N . GLY A 1 92 ? 5.077 -10.066 -23.360 1.00 61.72 92 GLY A N 1
ATOM 749 C CA . GLY A 1 92 ? 3.819 -9.707 -24.028 1.00 61.72 92 GLY A CA 1
ATOM 750 C C . GLY A 1 92 ? 3.510 -8.205 -24.103 1.00 61.72 92 GLY A C 1
ATOM 751 O O . GLY A 1 92 ? 2.513 -7.818 -24.704 1.00 61.72 92 GLY A O 1
ATOM 752 N N . ARG A 1 93 ? 4.353 -7.324 -23.542 1.00 67.94 93 ARG A N 1
ATOM 753 C CA . ARG A 1 93 ? 4.200 -5.869 -23.724 1.00 67.94 93 ARG A CA 1
ATOM 754 C C . ARG A 1 93 ? 4.380 -5.466 -25.188 1.00 67.94 93 ARG A C 1
ATOM 756 O O . ARG A 1 93 ? 3.568 -4.723 -25.721 1.00 67.94 93 ARG A O 1
ATOM 763 N N . LEU A 1 94 ? 5.423 -5.986 -25.836 1.00 62.47 94 LEU A N 1
ATOM 764 C CA . LEU A 1 94 ? 5.712 -5.682 -27.237 1.00 62.47 94 LEU A CA 1
ATOM 765 C C . LEU A 1 94 ? 4.641 -6.246 -28.183 1.00 62.47 94 LEU A C 1
ATOM 767 O O . LEU A 1 94 ? 4.308 -5.589 -29.159 1.00 62.47 94 LEU A O 1
ATOM 771 N N . SER A 1 95 ? 4.094 -7.434 -27.888 1.00 62.12 95 SER A N 1
ATOM 772 C CA . SER A 1 95 ? 3.007 -8.011 -28.689 1.00 62.12 95 SER A CA 1
ATOM 773 C C . SER A 1 95 ? 1.735 -7.177 -28.567 1.00 62.12 95 SER A C 1
ATOM 775 O O . SER A 1 95 ? 1.182 -6.810 -29.586 1.00 62.12 95 SER A O 1
ATOM 777 N N . ARG A 1 96 ? 1.352 -6.748 -27.355 1.00 62.03 96 ARG A N 1
ATOM 778 C CA . ARG A 1 96 ? 0.193 -5.856 -27.172 1.00 62.03 96 ARG A CA 1
ATOM 779 C C . ARG A 1 96 ? 0.347 -4.518 -27.884 1.00 62.03 96 ARG A C 1
ATOM 781 O O . ARG A 1 96 ? -0.594 -4.067 -28.512 1.00 62.03 96 ARG A O 1
ATOM 788 N N . ILE A 1 97 ? 1.527 -3.898 -27.811 1.00 63.44 97 ILE A N 1
ATO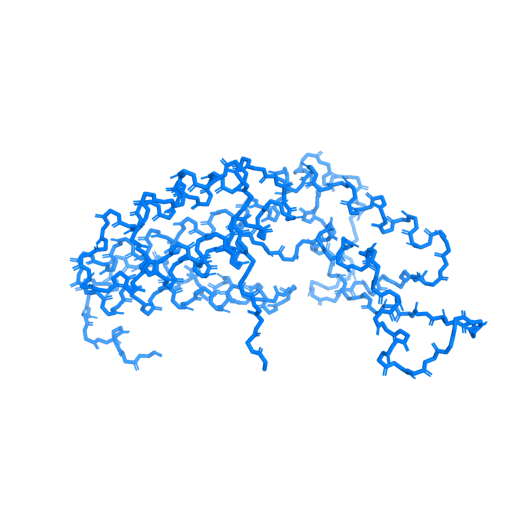M 789 C CA . ILE A 1 97 ? 1.792 -2.635 -28.518 1.00 63.44 97 ILE A CA 1
ATOM 790 C C . ILE A 1 97 ? 1.708 -2.839 -30.037 1.00 63.44 97 ILE A C 1
ATOM 792 O O . ILE A 1 97 ? 1.199 -1.976 -30.740 1.00 63.44 97 ILE A O 1
ATOM 796 N N . ARG A 1 98 ? 2.189 -3.978 -30.554 1.00 64.81 98 ARG A N 1
ATOM 797 C CA . ARG A 1 98 ? 2.040 -4.331 -31.973 1.00 64.81 98 ARG A CA 1
ATOM 798 C C . ARG A 1 98 ? 0.576 -4.518 -32.360 1.00 64.81 98 ARG A C 1
ATOM 800 O O . ARG A 1 98 ? 0.176 -3.970 -33.378 1.00 64.81 98 ARG A O 1
ATOM 807 N N . ASP A 1 99 ? -0.203 -5.211 -31.530 1.00 67.31 99 ASP A N 1
ATOM 808 C CA . ASP A 1 99 ? -1.640 -5.414 -31.739 1.00 67.31 99 ASP A CA 1
ATOM 809 C C . ASP A 1 99 ? -2.399 -4.071 -31.720 1.00 67.31 99 ASP A C 1
ATOM 811 O O . ASP A 1 99 ? -3.237 -3.823 -32.581 1.00 67.31 99 ASP A O 1
ATOM 815 N N . GLU A 1 100 ? -2.067 -3.168 -30.788 1.00 70.25 100 GLU A N 1
ATOM 816 C CA . GLU A 1 100 ? -2.652 -1.819 -30.684 1.00 70.25 100 GLU A CA 1
ATOM 817 C C . GLU A 1 100 ? -2.277 -0.911 -31.864 1.00 70.25 100 GLU A C 1
ATOM 819 O O . GLU A 1 100 ? -3.095 -0.110 -32.309 1.00 70.25 100 GLU A O 1
ATOM 824 N N . LEU A 1 101 ? -1.048 -1.023 -32.377 1.00 69.62 101 LEU A N 1
ATOM 825 C CA . LEU A 1 101 ? -0.576 -0.246 -33.527 1.00 69.62 101 LEU A CA 1
ATOM 826 C C . LEU A 1 101 ? -0.921 -0.900 -34.877 1.00 69.62 101 LEU A C 1
ATOM 828 O O . LEU A 1 101 ? -0.659 -0.297 -35.916 1.00 69.62 101 LEU A O 1
ATOM 832 N N . GLY A 1 102 ? -1.470 -2.120 -34.880 1.00 65.81 102 GLY A N 1
ATOM 833 C CA . GLY A 1 102 ? -1.746 -2.893 -36.094 1.00 65.81 102 GLY A CA 1
ATOM 834 C C . GLY A 1 102 ? -0.489 -3.238 -36.903 1.00 65.81 102 GLY A C 1
ATOM 835 O O . GLY A 1 102 ? -0.553 -3.331 -38.127 1.00 65.81 102 GLY A O 1
ATOM 836 N N . VAL A 1 103 ? 0.670 -3.371 -36.248 1.00 71.06 103 VAL A N 1
ATOM 837 C CA . VAL A 1 103 ? 1.968 -3.550 -36.917 1.00 71.06 103 VAL A CA 1
ATOM 838 C C . VAL A 1 103 ? 2.394 -5.013 -36.900 1.00 71.06 103 VAL A C 1
ATOM 840 O O . VAL A 1 103 ? 2.532 -5.626 -35.839 1.00 71.06 103 VAL A O 1
ATOM 843 N N . ASP A 1 104 ? 2.686 -5.541 -38.087 1.00 65.06 104 ASP A N 1
ATOM 844 C CA . ASP A 1 104 ? 3.049 -6.941 -38.286 1.00 65.06 104 ASP A CA 1
ATOM 845 C C . ASP A 1 104 ? 4.409 -7.320 -37.663 1.00 65.06 104 ASP A C 1
ATOM 847 O O . ASP A 1 104 ? 5.239 -6.456 -37.350 1.00 65.06 104 ASP A O 1
ATOM 851 N N . LYS A 1 105 ? 4.664 -8.620 -37.449 1.00 60.59 105 LYS A N 1
ATOM 852 C CA . LYS A 1 105 ? 5.847 -9.107 -36.696 1.00 60.59 105 LYS A CA 1
ATOM 853 C C . LYS A 1 105 ? 7.194 -8.702 -37.311 1.00 60.59 105 LYS A C 1
ATOM 855 O O . LYS A 1 105 ? 8.148 -8.480 -36.561 1.00 60.59 105 LYS A O 1
ATOM 860 N N . GLU A 1 106 ? 7.258 -8.544 -38.628 1.00 62.34 106 GLU A N 1
ATOM 861 C CA . GLU A 1 106 ? 8.507 -8.289 -39.359 1.00 62.34 106 GLU A CA 1
ATOM 862 C C . GLU A 1 106 ? 8.915 -6.810 -39.421 1.00 62.34 106 GLU A C 1
ATOM 864 O O . GLU A 1 106 ? 10.079 -6.503 -39.673 1.00 62.34 106 GLU A O 1
ATOM 869 N N . THR A 1 107 ? 8.010 -5.878 -39.110 1.00 53.84 107 THR A N 1
ATOM 870 C CA . THR A 1 107 ? 8.327 -4.445 -39.133 1.00 53.84 107 THR A CA 1
ATOM 871 C C . THR A 1 107 ? 9.249 -4.070 -37.959 1.00 53.84 107 THR A C 1
ATOM 873 O O . THR A 1 107 ? 8.886 -4.307 -36.795 1.00 53.84 107 THR A O 1
ATOM 876 N N . PRO A 1 108 ? 10.427 -3.457 -38.208 1.00 55.75 108 PRO A N 1
ATOM 877 C CA . PRO A 1 108 ? 11.315 -2.989 -37.148 1.00 55.75 108 PRO A CA 1
ATOM 878 C C . PRO A 1 108 ? 10.657 -1.866 -36.334 1.00 55.75 108 PRO A C 1
ATOM 880 O O . PRO A 1 108 ? 10.489 -0.742 -36.801 1.00 55.75 108 PRO A O 1
ATOM 883 N N . LEU A 1 109 ? 10.289 -2.164 -35.088 1.00 49.66 109 LEU A N 1
ATOM 884 C CA . LEU A 1 109 ? 9.668 -1.220 -34.156 1.00 49.66 109 LEU A CA 1
ATOM 885 C C . LEU A 1 109 ? 10.705 -0.709 -33.151 1.00 49.66 109 LEU A C 1
ATOM 887 O O . LEU A 1 109 ? 11.176 -1.457 -32.292 1.00 49.66 109 LEU A O 1
ATOM 891 N N . ARG A 1 110 ? 11.039 0.585 -33.217 1.00 50.31 110 ARG A N 1
ATOM 892 C CA . ARG A 1 110 ? 11.911 1.248 -32.236 1.00 50.31 110 ARG A CA 1
ATOM 893 C C . ARG A 1 110 ? 11.067 1.913 -31.150 1.00 50.31 110 ARG A C 1
ATOM 895 O O . ARG A 1 110 ? 10.748 3.095 -31.232 1.00 50.31 110 ARG A O 1
ATOM 902 N N . LEU A 1 111 ? 10.716 1.153 -30.113 1.00 49.12 111 LEU A N 1
ATOM 903 C CA . LEU A 1 111 ? 10.005 1.695 -28.955 1.00 49.12 111 LEU A CA 1
ATOM 904 C C . LEU A 1 111 ? 10.958 2.552 -28.107 1.00 49.12 111 LEU A C 1
ATOM 906 O O . LEU A 1 111 ? 11.952 2.058 -27.569 1.00 49.12 111 LEU A O 1
ATOM 910 N N . THR A 1 112 ? 10.650 3.842 -27.987 1.00 46.88 112 THR A N 1
ATOM 911 C CA . THR A 1 112 ? 11.371 4.761 -27.100 1.00 46.88 112 THR A CA 1
ATOM 912 C C . THR A 1 112 ? 10.469 5.099 -25.926 1.00 46.88 112 THR A C 1
ATOM 914 O O . THR A 1 112 ? 9.537 5.887 -26.053 1.00 46.88 112 THR A O 1
ATOM 917 N N . ASP A 1 113 ? 10.731 4.479 -24.779 1.00 48.03 113 ASP A N 1
ATOM 918 C CA . ASP A 1 113 ? 10.031 4.818 -23.549 1.00 48.03 113 ASP A CA 1
ATOM 919 C C . ASP A 1 113 ? 10.642 6.067 -22.927 1.00 48.03 113 ASP A C 1
ATOM 921 O O . ASP A 1 113 ? 11.787 6.053 -22.473 1.00 48.03 113 ASP A O 1
ATOM 925 N N . TYR A 1 114 ? 9.856 7.136 -22.842 1.00 40.72 114 TYR A N 1
ATOM 926 C CA . TYR A 1 114 ? 10.264 8.331 -22.119 1.00 40.72 114 TYR A CA 1
ATOM 927 C C . TYR A 1 114 ? 10.260 8.040 -20.616 1.00 40.72 114 TYR A C 1
ATOM 929 O O . TYR A 1 114 ? 9.238 7.752 -19.991 1.00 40.72 114 TYR A O 1
ATOM 937 N N . PHE A 1 115 ? 11.452 8.062 -20.040 1.00 39.50 115 PHE A N 1
ATOM 938 C CA . PHE A 1 115 ? 11.701 7.980 -18.613 1.00 39.50 115 PHE A CA 1
ATOM 939 C C . PHE A 1 115 ? 11.832 9.419 -18.093 1.00 39.50 115 PHE A C 1
ATOM 941 O O . PHE A 1 115 ? 12.730 10.148 -18.507 1.00 39.50 115 PHE A O 1
ATOM 948 N N . LYS A 1 116 ? 10.959 9.827 -17.163 1.00 35.47 116 LYS A N 1
ATOM 949 C CA . LYS A 1 116 ? 11.201 10.989 -16.287 1.00 35.47 116 LYS A CA 1
ATOM 950 C C . LYS A 1 116 ? 11.450 10.559 -14.830 1.00 35.47 116 LYS A C 1
ATOM 952 O O . LYS A 1 116 ? 10.755 11.061 -13.951 1.00 35.47 116 LYS A O 1
ATOM 957 N N . PRO A 1 117 ? 12.368 9.616 -14.546 1.00 45.09 117 PRO A N 1
ATOM 958 C CA . PRO A 1 117 ? 12.678 9.274 -13.179 1.00 45.09 117 PRO A CA 1
ATOM 959 C C . PRO A 1 117 ? 13.384 10.459 -12.528 1.00 45.09 117 PRO A C 1
ATOM 961 O O . PRO A 1 117 ? 14.415 10.934 -13.009 1.00 45.09 117 PRO A O 1
ATOM 964 N N . GLY A 1 118 ? 12.801 10.986 -11.458 1.00 43.75 118 GLY A N 1
ATOM 965 C CA . GLY A 1 118 ? 13.462 12.012 -10.660 1.00 43.75 118 GLY A CA 1
ATOM 966 C C . GLY A 1 118 ? 14.742 11.453 -10.029 1.00 43.75 118 GLY A C 1
ATOM 967 O O . GLY A 1 118 ? 14.830 10.265 -9.733 1.00 43.75 118 GLY A O 1
ATOM 968 N N . ARG A 1 119 ? 15.736 12.310 -9.763 1.00 40.81 119 ARG A N 1
ATOM 969 C CA . ARG A 1 119 ? 16.947 11.966 -8.985 1.00 40.81 119 ARG A CA 1
ATOM 970 C C . ARG A 1 119 ? 16.604 11.241 -7.674 1.00 40.81 119 ARG A C 1
ATOM 972 O O . ARG A 1 119 ? 17.288 10.296 -7.298 1.00 40.81 119 ARG A O 1
ATOM 979 N N . ASP A 1 120 ? 15.524 11.663 -7.022 1.00 44.84 120 ASP A N 1
ATOM 980 C CA . ASP A 1 120 ? 15.049 11.094 -5.759 1.00 44.84 120 ASP A CA 1
ATOM 981 C C . ASP A 1 120 ? 14.552 9.646 -5.907 1.00 44.84 120 ASP A C 1
ATOM 983 O O . ASP A 1 120 ? 14.675 8.862 -4.973 1.00 44.84 120 ASP A O 1
ATOM 987 N N . GLU A 1 121 ? 14.081 9.245 -7.092 1.00 49.41 121 GLU A N 1
ATOM 988 C CA . GLU A 1 121 ? 13.646 7.869 -7.359 1.00 49.41 121 GLU A CA 1
ATOM 989 C C . GLU A 1 121 ? 14.847 6.927 -7.526 1.00 49.41 121 GLU A C 1
ATOM 991 O O . GLU A 1 121 ? 14.774 5.776 -7.115 1.00 49.41 121 GLU A O 1
ATOM 996 N N . PHE A 1 122 ? 15.985 7.415 -8.040 1.00 49.53 122 PHE A N 1
ATOM 997 C CA . PHE A 1 122 ? 17.246 6.659 -8.061 1.00 49.53 122 PHE A CA 1
ATOM 998 C C . PHE A 1 122 ? 17.966 6.648 -6.706 1.00 49.53 122 PHE A C 1
ATOM 1000 O O . PHE A 1 122 ? 18.539 5.629 -6.330 1.00 49.53 122 PHE A O 1
ATOM 1007 N N . ILE A 1 123 ? 17.926 7.750 -5.950 1.00 44.72 123 ILE A N 1
ATOM 1008 C CA . ILE A 1 123 ? 18.492 7.810 -4.590 1.00 44.72 123 ILE A CA 1
ATOM 1009 C C . ILE A 1 123 ? 17.672 6.946 -3.623 1.00 44.72 123 ILE A C 1
ATOM 1011 O O . ILE A 1 123 ? 18.244 6.283 -2.762 1.00 44.72 123 ILE A O 1
ATOM 1015 N N . GLY A 1 124 ? 16.350 6.884 -3.803 1.00 47.06 124 GLY A N 1
ATOM 1016 C CA . GLY A 1 124 ? 15.451 6.062 -2.995 1.00 47.06 124 GLY A CA 1
ATOM 1017 C C . GLY A 1 124 ? 15.706 4.554 -3.093 1.00 47.06 124 GLY A C 1
ATOM 1018 O O . GLY A 1 124 ? 15.300 3.835 -2.184 1.00 47.06 124 GLY A O 1
ATOM 1019 N N . ILE A 1 125 ? 16.397 4.084 -4.144 1.00 48.84 125 ILE A N 1
ATOM 1020 C CA . ILE A 1 125 ? 16.751 2.671 -4.396 1.00 48.84 125 ILE A CA 1
ATOM 1021 C C . ILE A 1 125 ? 17.857 2.166 -3.468 1.00 48.84 125 ILE A C 1
ATOM 1023 O O . ILE A 1 125 ? 17.874 0.983 -3.122 1.00 48.84 125 ILE A O 1
ATOM 1027 N N . LEU A 1 126 ? 18.813 3.024 -3.111 1.00 47.94 126 LEU A N 1
ATOM 1028 C CA . LEU A 1 126 ? 20.010 2.592 -2.398 1.00 47.94 126 LEU A CA 1
ATOM 1029 C C . LEU A 1 126 ? 19.724 2.460 -0.899 1.00 47.94 126 LEU A C 1
ATOM 1031 O O . LEU A 1 126 ? 19.075 3.333 -0.316 1.00 47.94 126 LEU A O 1
ATOM 1035 N N . PRO A 1 127 ? 20.234 1.399 -0.247 1.00 46.88 127 PRO A N 1
ATOM 1036 C CA . PRO A 1 127 ? 20.272 1.345 1.204 1.00 46.88 127 PRO A CA 1
ATOM 1037 C C . PRO A 1 127 ? 20.942 2.611 1.764 1.00 46.88 127 PRO A C 1
ATOM 1039 O O . PRO A 1 127 ? 21.907 3.087 1.156 1.00 46.88 127 PRO A O 1
ATOM 1042 N N . PRO A 1 128 ? 20.503 3.149 2.918 1.00 49.81 128 PRO A N 1
ATOM 1043 C CA . PRO A 1 128 ? 21.000 4.427 3.445 1.00 49.81 128 PRO A CA 1
ATOM 1044 C C . PRO A 1 128 ? 22.535 4.534 3.512 1.00 49.81 128 PRO A C 1
ATOM 1046 O O . PRO A 1 128 ? 23.100 5.598 3.259 1.00 49.81 128 PRO A O 1
ATOM 1049 N N . TYR A 1 129 ? 23.212 3.408 3.759 1.00 51.53 129 TYR A N 1
ATOM 1050 C CA . TYR A 1 129 ? 24.668 3.293 3.864 1.00 51.53 129 TYR A CA 1
ATOM 1051 C C . TYR A 1 129 ? 25.426 3.285 2.522 1.00 51.53 129 TYR A C 1
ATOM 1053 O O . TYR A 1 129 ? 26.651 3.281 2.531 1.00 51.53 129 TYR A O 1
ATOM 1061 N N . LEU A 1 130 ? 24.741 3.268 1.374 1.00 45.75 130 LEU A N 1
ATOM 1062 C CA . LEU A 1 130 ? 25.329 3.321 0.022 1.00 45.75 130 LEU A CA 1
ATOM 1063 C C . LEU A 1 130 ? 25.064 4.657 -0.689 1.00 45.75 130 LEU A C 1
ATOM 1065 O O . LEU A 1 130 ? 25.436 4.835 -1.849 1.00 45.75 130 LEU A O 1
ATOM 1069 N N . SER A 1 131 ? 24.451 5.616 0.009 1.00 49.56 131 SER A N 1
ATOM 1070 C CA . SER A 1 131 ? 24.172 6.960 -0.510 1.00 49.56 131 SER A CA 1
ATOM 1071 C C . SER A 1 131 ? 25.437 7.730 -0.927 1.00 49.56 131 SER A C 1
ATOM 1073 O O . SER A 1 131 ? 25.359 8.596 -1.793 1.00 49.56 131 SER A O 1
ATOM 1075 N N . TRP A 1 132 ? 26.605 7.366 -0.382 1.00 45.06 132 TRP A N 1
ATOM 1076 C CA . TRP A 1 132 ? 27.913 7.975 -0.660 1.00 45.06 132 TRP A CA 1
ATOM 1077 C C . TRP A 1 132 ? 28.520 7.624 -2.029 1.00 45.06 132 TRP A C 1
ATOM 1079 O O . TRP A 1 132 ? 29.440 8.307 -2.470 1.00 45.06 132 TRP A O 1
ATOM 1089 N N . ILE A 1 133 ? 28.031 6.581 -2.714 1.00 45.84 133 ILE A N 1
ATOM 1090 C CA . ILE A 1 133 ? 28.543 6.175 -4.039 1.00 45.84 133 ILE A CA 1
ATOM 1091 C C . ILE A 1 133 ? 28.041 7.115 -5.144 1.00 45.84 133 ILE A C 1
ATOM 1093 O O . ILE A 1 133 ? 28.644 7.207 -6.214 1.00 45.84 133 ILE A O 1
ATOM 1097 N N . ILE A 1 134 ? 26.946 7.840 -4.900 1.00 44.62 134 ILE A N 1
ATOM 1098 C CA . ILE A 1 134 ? 26.410 8.795 -5.866 1.00 44.62 134 ILE A CA 1
ATOM 1099 C C . ILE A 1 134 ? 27.122 10.140 -5.662 1.00 44.62 134 ILE A C 1
ATOM 1101 O O . ILE A 1 134 ? 26.965 10.742 -4.599 1.00 44.62 134 ILE A O 1
ATOM 1105 N N . PRO A 1 135 ? 27.882 10.644 -6.655 1.00 40.06 135 PRO A N 1
ATOM 1106 C CA . PRO A 1 135 ? 28.575 11.918 -6.533 1.00 40.06 135 PRO A CA 1
ATOM 1107 C C . PRO A 1 135 ? 27.603 13.066 -6.240 1.00 40.06 135 PRO A C 1
ATOM 1109 O O . PRO A 1 135 ? 26.491 13.144 -6.769 1.00 40.06 135 PRO A O 1
ATOM 1112 N N . ASP A 1 136 ? 28.056 13.971 -5.377 1.00 43.22 136 ASP A N 1
ATOM 1113 C CA . ASP A 1 136 ? 27.272 15.050 -4.786 1.00 43.22 136 ASP A CA 1
ATOM 1114 C C . ASP A 1 136 ? 27.002 16.161 -5.825 1.00 43.22 136 ASP A C 1
ATOM 1116 O O . ASP A 1 136 ? 27.639 17.215 -5.856 1.00 43.22 136 ASP A O 1
ATOM 1120 N N . TRP A 1 137 ? 26.069 15.925 -6.751 1.00 43.38 137 TRP A N 1
ATOM 1121 C CA . TRP A 1 137 ? 25.681 16.895 -7.781 1.00 43.38 137 TRP A CA 1
ATOM 1122 C C . TRP A 1 137 ? 24.758 17.970 -7.189 1.00 43.38 137 TRP A C 1
ATOM 1124 O O . TRP A 1 137 ? 23.549 18.012 -7.427 1.00 43.38 137 TRP A O 1
ATOM 1134 N N . LYS A 1 138 ? 25.341 18.854 -6.375 1.00 36.34 138 LYS A N 1
ATOM 1135 C CA . LYS A 1 138 ? 24.680 19.992 -5.708 1.00 36.34 138 LYS A CA 1
ATOM 1136 C C . LYS A 1 138 ? 24.265 21.142 -6.642 1.00 36.34 138 LYS A C 1
ATOM 1138 O O . LYS A 1 138 ? 23.758 22.145 -6.157 1.00 36.34 138 LYS A O 1
ATOM 1143 N N . LYS A 1 139 ? 24.451 21.027 -7.964 1.00 37.94 139 LYS A N 1
ATOM 1144 C CA . LYS A 1 139 ? 24.203 22.126 -8.923 1.00 37.94 139 LYS A CA 1
ATOM 1145 C C . LYS A 1 139 ? 22.963 21.987 -9.816 1.00 37.94 139 LYS A C 1
ATOM 1147 O O . LYS A 1 139 ? 22.733 22.873 -10.629 1.00 37.94 139 LYS A O 1
ATOM 1152 N N . LEU A 1 140 ? 22.144 20.944 -9.667 1.00 37.94 140 LEU A N 1
ATOM 1153 C CA . LEU A 1 140 ? 20.816 20.909 -10.294 1.00 37.94 140 LEU A CA 1
ATOM 1154 C C . LEU A 1 140 ? 19.741 21.067 -9.219 1.00 37.94 140 LEU A C 1
ATOM 1156 O O . LEU A 1 140 ? 19.670 20.271 -8.283 1.00 37.94 140 LEU A O 1
ATOM 1160 N N . GLU A 1 141 ? 18.938 22.119 -9.355 1.00 37.38 141 GLU A N 1
ATOM 1161 C CA . GLU A 1 141 ? 17.847 22.473 -8.448 1.00 37.38 141 GLU A CA 1
ATOM 1162 C C . GLU A 1 141 ? 16.922 21.279 -8.161 1.00 37.38 141 GLU A C 1
ATOM 1164 O O . GLU A 1 141 ? 16.529 20.526 -9.060 1.00 37.38 141 GLU A O 1
ATOM 1169 N N . ARG A 1 142 ? 16.564 21.119 -6.880 1.00 39.78 142 ARG A N 1
ATOM 1170 C CA . ARG A 1 142 ? 15.604 20.123 -6.384 1.00 39.78 142 ARG A CA 1
ATOM 1171 C C . ARG A 1 142 ? 14.318 20.177 -7.221 1.00 39.78 142 ARG A C 1
ATOM 1173 O O . ARG A 1 142 ? 13.687 21.221 -7.309 1.00 39.78 142 ARG A O 1
ATOM 1180 N N . GLY A 1 143 ? 13.930 19.054 -7.830 1.00 41.47 143 GLY A N 1
ATOM 1181 C CA . GLY A 1 143 ? 12.696 18.942 -8.625 1.00 41.47 143 GLY A CA 1
ATOM 1182 C C . GLY A 1 143 ? 12.870 18.987 -10.149 1.00 41.47 143 GLY A C 1
ATOM 1183 O O . GLY A 1 143 ? 11.919 18.681 -10.866 1.00 41.47 143 GLY A O 1
ATOM 1184 N N . LYS A 1 144 ? 14.070 19.269 -10.673 1.00 37.38 144 LYS A N 1
ATOM 1185 C CA . LYS A 1 144 ? 14.388 19.078 -12.099 1.00 37.38 144 LYS A CA 1
ATOM 1186 C C . LYS A 1 144 ? 15.035 17.703 -12.289 1.00 37.38 144 LYS A C 1
ATOM 1188 O O . LYS A 1 144 ? 16.241 17.535 -12.135 1.00 37.38 144 LYS A O 1
ATOM 1193 N N . GLY A 1 145 ? 14.204 16.689 -12.535 1.00 38.56 145 GLY A N 1
ATOM 1194 C CA . GLY A 1 145 ? 14.658 15.319 -12.792 1.00 38.56 145 GLY A CA 1
ATOM 1195 C C . GLY A 1 145 ? 15.581 15.239 -14.012 1.00 38.56 145 GLY A C 1
ATOM 1196 O O . GLY A 1 145 ? 15.348 15.905 -15.019 1.00 38.56 145 GLY A O 1
ATOM 1197 N N . LEU A 1 146 ? 16.621 14.408 -13.930 1.00 36.78 146 LEU A N 1
ATOM 1198 C CA . LEU A 1 146 ? 17.406 14.019 -15.098 1.00 36.78 146 LEU A CA 1
ATOM 1199 C C . LEU A 1 146 ? 16.535 13.087 -15.944 1.00 36.78 146 LEU A C 1
ATOM 1201 O O . LEU A 1 146 ? 16.200 11.986 -15.512 1.00 36.78 146 LEU A O 1
ATOM 1205 N N . ALA A 1 147 ? 16.157 13.521 -17.145 1.00 37.06 147 ALA A N 1
ATOM 1206 C CA . ALA A 1 147 ? 15.537 12.638 -18.123 1.00 37.06 147 ALA A CA 1
ATOM 1207 C C . ALA A 1 147 ? 16.575 11.584 -18.538 1.00 37.06 147 ALA A C 1
ATOM 1209 O O . ALA A 1 147 ? 17.414 11.822 -19.406 1.00 37.06 147 ALA A O 1
ATOM 1210 N N . LEU A 1 148 ? 16.574 10.428 -17.875 1.00 40.47 148 LEU A N 1
ATOM 1211 C CA . LEU A 1 148 ? 17.455 9.329 -18.240 1.00 40.47 148 LEU A CA 1
ATOM 1212 C C . LEU A 1 148 ? 16.892 8.672 -19.506 1.00 40.47 148 LEU A C 1
ATOM 1214 O O . LEU A 1 148 ? 15.972 7.860 -19.446 1.00 40.47 148 LEU A O 1
ATOM 1218 N N . HIS A 1 149 ? 17.411 9.050 -20.672 1.00 42.25 149 HIS A N 1
ATOM 1219 C CA . HIS A 1 149 ? 17.019 8.453 -21.947 1.00 42.25 149 HIS A CA 1
ATOM 1220 C C . HIS A 1 149 ? 17.615 7.042 -22.054 1.00 42.25 149 HIS A C 1
ATOM 1222 O O . HIS A 1 149 ? 18.715 6.867 -22.571 1.00 42.25 149 HIS A O 1
ATOM 1228 N N . ILE A 1 150 ? 16.902 6.023 -21.568 1.00 48.59 150 ILE A N 1
ATOM 1229 C CA . ILE A 1 150 ? 17.260 4.624 -21.832 1.00 48.59 150 ILE A CA 1
ATOM 1230 C C . ILE A 1 150 ? 16.613 4.223 -23.167 1.00 48.59 150 ILE A C 1
ATOM 1232 O O . ILE A 1 150 ? 15.385 4.080 -23.217 1.00 48.59 150 ILE A O 1
ATOM 1236 N N . PRO A 1 151 ? 17.384 4.016 -24.254 1.00 45.22 151 PRO A N 1
ATOM 1237 C CA . PRO A 1 151 ? 16.842 3.504 -25.507 1.00 45.22 151 PRO A CA 1
ATOM 1238 C C . PRO A 1 151 ? 16.370 2.061 -25.285 1.00 45.22 151 PRO A C 1
ATOM 1240 O O . PRO A 1 151 ? 17.128 1.106 -25.414 1.00 45.22 151 PRO A O 1
ATOM 1243 N N . THR A 1 152 ? 15.099 1.906 -24.922 1.00 46.38 152 THR A N 1
ATOM 1244 C CA . THR A 1 152 ? 14.493 0.618 -24.540 1.00 46.38 152 THR A CA 1
ATOM 1245 C C . THR A 1 152 ? 14.341 -0.328 -25.742 1.00 46.38 152 THR A C 1
ATOM 1247 O O . THR A 1 152 ? 14.156 -1.528 -25.569 1.00 46.38 152 THR A O 1
ATOM 1250 N N . GLY A 1 153 ? 14.493 0.195 -26.965 1.00 42.44 153 GLY A N 1
ATOM 1251 C CA . GLY A 1 153 ? 14.545 -0.574 -28.210 1.00 42.44 153 GLY A CA 1
ATOM 1252 C C . GLY A 1 153 ? 15.893 -1.238 -28.530 1.00 42.44 153 GLY A C 1
ATOM 1253 O O . GLY A 1 153 ? 15.984 -1.897 -29.560 1.00 42.44 153 GLY A O 1
ATOM 1254 N N . SER A 1 154 ? 16.941 -1.078 -27.708 1.00 54.62 154 SER A N 1
ATOM 1255 C CA . SER A 1 154 ? 18.202 -1.823 -27.869 1.00 54.62 154 SER A CA 1
ATOM 1256 C C . SER A 1 154 ? 18.274 -3.007 -26.899 1.00 54.62 154 SER A C 1
ATOM 1258 O O . SER A 1 154 ? 17.797 -2.921 -25.766 1.00 54.62 154 SER A O 1
ATOM 1260 N N . ALA A 1 155 ? 18.911 -4.109 -27.312 1.00 57.66 155 ALA A N 1
ATOM 1261 C CA . ALA A 1 155 ? 19.109 -5.285 -26.454 1.00 57.66 155 ALA A CA 1
ATOM 1262 C C . ALA A 1 155 ? 19.841 -4.935 -25.142 1.00 57.66 155 ALA A C 1
ATOM 1264 O O . ALA A 1 155 ? 19.526 -5.483 -24.088 1.00 57.66 155 ALA A O 1
ATOM 1265 N N . VAL A 1 156 ? 20.758 -3.961 -25.193 1.00 52.16 156 VAL A N 1
ATOM 1266 C CA . VAL A 1 156 ? 21.488 -3.442 -24.027 1.00 52.16 156 VAL A CA 1
ATOM 1267 C C . VAL A 1 156 ? 20.561 -2.669 -23.084 1.00 52.16 156 VAL A C 1
ATOM 1269 O O . VAL A 1 156 ? 20.563 -2.925 -21.883 1.00 52.16 156 VAL A O 1
ATOM 1272 N N . GLY A 1 157 ? 19.723 -1.764 -23.605 1.00 56.34 157 GLY A N 1
ATOM 1273 C CA . GLY A 1 157 ? 18.758 -1.010 -22.798 1.00 56.34 157 GLY A CA 1
ATOM 1274 C C . GLY A 1 157 ? 17.701 -1.912 -22.156 1.00 56.34 157 GLY A C 1
ATOM 1275 O O . GLY A 1 157 ? 17.384 -1.760 -20.976 1.00 56.34 157 GLY A O 1
ATOM 1276 N N . PHE A 1 158 ? 17.212 -2.906 -22.902 1.00 65.62 158 PHE A N 1
ATOM 1277 C CA . PHE A 1 158 ? 16.314 -3.932 -22.375 1.00 65.62 158 PHE A CA 1
ATOM 1278 C C . PHE A 1 158 ? 16.991 -4.789 -21.296 1.00 65.62 158 PHE A C 1
ATOM 1280 O O . PHE A 1 158 ? 16.398 -5.018 -20.242 1.00 65.62 158 PHE A O 1
ATOM 1287 N N . GLY A 1 159 ? 18.241 -5.212 -21.520 1.00 65.69 159 GLY A N 1
ATOM 1288 C CA . GLY A 1 159 ? 19.043 -5.955 -20.547 1.00 65.69 159 GLY A CA 1
ATOM 1289 C C . GLY A 1 159 ? 19.229 -5.188 -19.237 1.00 65.69 159 GLY A C 1
ATOM 1290 O O . GLY A 1 159 ? 18.969 -5.736 -18.171 1.00 65.69 159 GLY A O 1
ATOM 1291 N N . LEU A 1 160 ? 19.563 -3.896 -19.304 1.00 68.12 160 LEU A N 1
ATOM 1292 C CA . LEU A 1 160 ? 19.691 -3.030 -18.125 1.00 68.12 160 LEU A CA 1
ATOM 1293 C C . LEU A 1 160 ? 18.377 -2.905 -17.342 1.00 68.12 160 LEU A C 1
ATOM 1295 O O . LEU A 1 160 ? 18.375 -3.052 -16.119 1.00 68.12 160 LEU A O 1
ATOM 1299 N N . LEU A 1 161 ? 17.245 -2.687 -18.024 1.00 70.50 161 LEU A N 1
ATOM 1300 C CA . LEU A 1 161 ? 15.939 -2.651 -17.357 1.00 70.50 161 LEU A CA 1
ATOM 1301 C C . LEU A 1 161 ? 15.564 -4.007 -16.761 1.00 70.50 161 LEU A C 1
ATOM 1303 O O . LEU A 1 161 ? 14.940 -4.058 -15.703 1.00 70.50 161 LEU A O 1
ATOM 1307 N N . LYS A 1 162 ? 15.952 -5.111 -17.406 1.00 77.38 162 LYS A N 1
ATOM 1308 C CA . LYS A 1 162 ? 15.711 -6.454 -16.879 1.00 77.38 162 LYS A CA 1
ATOM 1309 C C . LYS A 1 162 ? 16.531 -6.704 -15.616 1.00 77.38 162 LYS A C 1
ATOM 1311 O O . LYS A 1 162 ? 15.980 -7.219 -14.643 1.00 77.38 162 LYS A O 1
ATOM 1316 N N . THR A 1 163 ? 17.793 -6.277 -15.596 1.00 76.94 163 THR A N 1
ATOM 1317 C CA . THR A 1 163 ? 18.639 -6.306 -14.398 1.00 76.94 163 THR A CA 1
ATOM 1318 C C . THR A 1 163 ? 18.005 -5.480 -13.285 1.00 76.94 163 THR A C 1
ATOM 1320 O O . THR A 1 163 ? 17.799 -5.993 -12.190 1.00 76.94 163 THR A O 1
ATOM 1323 N N . LEU A 1 164 ? 17.583 -4.248 -13.570 1.00 79.44 164 LEU A N 1
ATOM 1324 C CA . LEU A 1 164 ? 16.931 -3.375 -12.590 1.00 79.44 164 LEU A CA 1
ATOM 1325 C C . LEU A 1 164 ? 15.622 -3.968 -12.045 1.00 79.44 164 LEU A C 1
ATOM 1327 O O . LEU A 1 164 ? 15.376 -3.921 -10.843 1.00 79.44 164 LEU A O 1
ATOM 1331 N N . ALA A 1 165 ? 14.817 -4.601 -12.902 1.00 84.31 165 ALA A N 1
ATOM 1332 C CA . ALA A 1 165 ? 13.620 -5.331 -12.489 1.00 84.31 165 ALA A CA 1
ATOM 1333 C C . ALA A 1 165 ? 13.947 -6.551 -11.607 1.00 84.31 165 ALA A C 1
ATOM 1335 O O . ALA A 1 165 ? 13.175 -6.891 -10.709 1.00 84.31 165 ALA A O 1
ATOM 1336 N N . SER A 1 166 ? 15.086 -7.215 -11.840 1.00 85.81 166 SER A N 1
ATOM 1337 C CA . SER A 1 166 ? 15.525 -8.370 -11.045 1.00 85.81 166 SER A CA 1
ATOM 1338 C C . SER A 1 166 ? 15.981 -7.987 -9.630 1.00 85.81 166 SER A C 1
ATOM 1340 O O . SER A 1 166 ? 15.886 -8.797 -8.710 1.00 85.81 166 SER A O 1
ATOM 1342 N N . LEU A 1 167 ? 16.368 -6.723 -9.418 1.00 87.81 167 LEU A N 1
ATOM 1343 C CA . LEU A 1 167 ? 16.752 -6.166 -8.116 1.00 87.81 167 LEU A CA 1
ATOM 1344 C C . LEU A 1 167 ? 15.560 -5.893 -7.182 1.00 87.81 167 LEU A C 1
ATOM 1346 O O . LEU A 1 167 ? 15.709 -5.197 -6.177 1.00 87.81 167 LEU A O 1
ATOM 1350 N N . LYS A 1 168 ? 14.376 -6.458 -7.456 1.00 88.00 168 LYS A N 1
ATOM 1351 C CA . LYS A 1 168 ? 13.179 -6.293 -6.616 1.00 88.00 168 LYS A CA 1
ATOM 1352 C C . LYS A 1 168 ? 13.398 -6.664 -5.141 1.00 88.00 168 LYS A C 1
ATOM 1354 O O . LYS A 1 168 ? 12.754 -6.095 -4.272 1.00 88.00 168 LYS A O 1
ATOM 1359 N N . PHE A 1 169 ? 14.336 -7.564 -4.832 1.00 88.88 169 PHE A N 1
ATOM 1360 C CA . PHE A 1 169 ? 14.666 -7.940 -3.450 1.00 88.88 169 PHE A CA 1
ATOM 1361 C C . PHE A 1 169 ? 15.275 -6.783 -2.634 1.00 88.88 169 PHE A C 1
ATOM 1363 O O . PHE A 1 169 ? 15.176 -6.782 -1.408 1.00 88.88 169 PHE A O 1
ATOM 1370 N N . LEU A 1 170 ? 15.874 -5.780 -3.292 1.00 88.06 170 LEU A N 1
ATOM 1371 C CA . LEU A 1 170 ? 16.398 -4.580 -2.633 1.00 88.06 170 LEU A CA 1
ATOM 1372 C C . LEU A 1 170 ? 15.296 -3.602 -2.226 1.00 88.06 170 LEU A C 1
ATOM 1374 O O . LEU A 1 170 ? 15.533 -2.760 -1.366 1.00 88.06 170 LEU A O 1
ATOM 1378 N N . ARG A 1 171 ? 14.087 -3.729 -2.786 1.00 89.81 171 ARG A N 1
ATOM 1379 C CA . ARG A 1 171 ? 12.963 -2.830 -2.512 1.00 89.81 171 ARG A CA 1
ATOM 1380 C C . ARG A 1 171 ? 12.691 -2.672 -1.024 1.00 89.81 171 ARG A C 1
ATOM 1382 O O . ARG A 1 171 ? 12.625 -1.555 -0.545 1.00 89.81 171 ARG A O 1
ATOM 1389 N N . ARG A 1 172 ? 12.593 -3.772 -0.273 1.00 91.69 172 ARG A N 1
ATOM 1390 C CA . ARG A 1 172 ? 12.306 -3.722 1.174 1.00 91.69 172 ARG A CA 1
ATOM 1391 C C . ARG A 1 172 ? 13.429 -3.082 2.003 1.00 91.69 172 ARG A 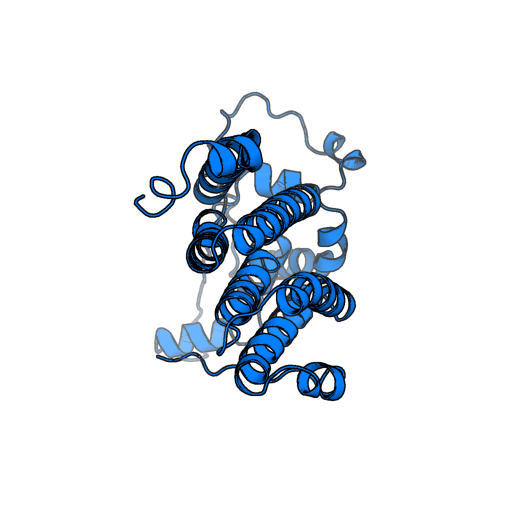C 1
ATOM 1393 O O . ARG A 1 172 ? 13.215 -2.778 3.168 1.00 91.69 172 ARG A O 1
ATOM 1400 N N . LYS A 1 173 ? 14.615 -2.895 1.415 1.00 87.75 173 LYS A N 1
ATOM 1401 C CA . LYS A 1 173 ? 15.770 -2.210 2.020 1.00 87.75 173 LYS A CA 1
ATOM 1402 C C . LYS A 1 173 ? 15.913 -0.763 1.537 1.00 87.75 173 LYS A C 1
ATOM 1404 O O . LYS A 1 173 ? 16.845 -0.076 1.950 1.00 87.75 173 LYS A O 1
ATOM 1409 N N . SER A 1 174 ? 15.042 -0.329 0.630 1.00 83.94 174 SER A N 1
ATOM 1410 C CA . SER A 1 174 ? 15.095 0.990 0.021 1.00 83.94 174 SER A CA 1
ATOM 1411 C C . SER A 1 174 ? 14.544 2.039 0.987 1.00 83.94 174 SER A C 1
ATOM 1413 O O . SER A 1 174 ? 13.651 1.762 1.794 1.00 83.94 174 SER A O 1
ATOM 1415 N N . ARG A 1 175 ? 15.073 3.262 0.908 1.00 84.12 175 ARG A N 1
ATOM 1416 C CA . ARG A 1 175 ? 14.581 4.379 1.725 1.00 84.12 175 ARG A CA 1
ATOM 1417 C C . ARG A 1 175 ? 13.115 4.675 1.414 1.00 84.12 175 ARG A C 1
ATOM 1419 O O . ARG A 1 175 ? 12.327 4.843 2.338 1.00 84.12 175 ARG A O 1
ATOM 1426 N N . GLN A 1 176 ? 12.761 4.663 0.126 1.00 84.75 176 GLN A N 1
ATOM 1427 C CA . GLN A 1 176 ? 11.388 4.887 -0.319 1.00 84.75 176 GLN A CA 1
ATOM 1428 C C . GLN A 1 176 ? 10.441 3.875 0.330 1.00 84.75 176 GLN A C 1
ATOM 1430 O O . GLN A 1 176 ? 9.403 4.261 0.842 1.00 84.75 176 GLN A O 1
ATOM 1435 N N . TYR A 1 177 ? 10.809 2.591 0.388 1.00 90.19 177 TYR A N 1
ATOM 1436 C CA . TYR A 1 177 ? 9.971 1.590 1.045 1.00 90.19 177 TYR A CA 1
ATOM 1437 C C . TYR A 1 177 ? 9.719 1.918 2.518 1.00 90.19 177 TYR A C 1
ATOM 1439 O O . TYR A 1 177 ? 8.579 1.798 2.959 1.00 90.19 177 TYR A O 1
ATOM 1447 N N . GLY A 1 178 ? 10.748 2.344 3.259 1.00 91.12 178 GLY A N 1
ATOM 1448 C CA . GLY A 1 178 ? 10.612 2.765 4.656 1.00 91.12 178 GLY A CA 1
ATOM 1449 C C . GLY A 1 178 ? 9.644 3.938 4.825 1.00 91.12 178 GLY A C 1
ATOM 1450 O O . GLY A 1 178 ? 8.712 3.839 5.619 1.00 91.12 178 GLY A O 1
ATOM 1451 N N . GLU A 1 179 ? 9.812 4.991 4.021 1.00 89.75 179 GLU A N 1
ATOM 1452 C CA . GLU A 1 179 ? 8.920 6.163 4.011 1.00 89.75 179 GLU A CA 1
ATOM 1453 C C . GLU A 1 179 ? 7.469 5.761 3.682 1.00 89.75 179 GLU A C 1
ATOM 1455 O O . GLU A 1 179 ? 6.527 6.176 4.355 1.00 89.75 179 GLU A O 1
ATOM 1460 N N . GLU A 1 180 ? 7.271 4.876 2.701 1.00 93.06 180 GLU A N 1
ATOM 1461 C CA . GLU A 1 180 ? 5.945 4.355 2.358 1.00 93.06 180 GLU A CA 1
ATOM 1462 C C . GLU A 1 180 ? 5.318 3.530 3.488 1.00 93.06 180 GLU A C 1
ATOM 1464 O O . GLU A 1 180 ? 4.116 3.640 3.730 1.00 93.06 180 GLU A O 1
ATOM 1469 N N . GLN A 1 181 ? 6.104 2.709 4.197 1.00 95.25 181 GLN A N 1
ATOM 1470 C CA . GLN A 1 181 ? 5.595 1.952 5.345 1.00 95.25 181 GLN A CA 1
ATOM 1471 C C . GLN A 1 181 ? 5.160 2.874 6.483 1.00 95.25 181 GLN A C 1
ATOM 1473 O O . GLN A 1 181 ? 4.112 2.629 7.079 1.00 95.25 181 GLN A O 1
ATOM 1478 N N . GLU A 1 182 ? 5.931 3.922 6.770 1.00 94.62 182 GLU A N 1
ATOM 1479 C CA . GLU A 1 182 ? 5.600 4.891 7.815 1.00 94.62 182 GLU A CA 1
ATOM 1480 C C . GLU A 1 182 ? 4.302 5.641 7.488 1.00 94.62 182 GLU A C 1
ATOM 1482 O O . GLU A 1 182 ? 3.400 5.720 8.323 1.00 94.62 182 GLU A O 1
ATOM 1487 N N . ASN A 1 183 ? 4.161 6.120 6.250 1.00 94.44 183 ASN A N 1
ATOM 1488 C CA . ASN A 1 183 ? 2.964 6.840 5.818 1.00 94.44 183 ASN A CA 1
ATOM 1489 C C . ASN A 1 183 ? 1.719 5.941 5.813 1.00 94.44 183 A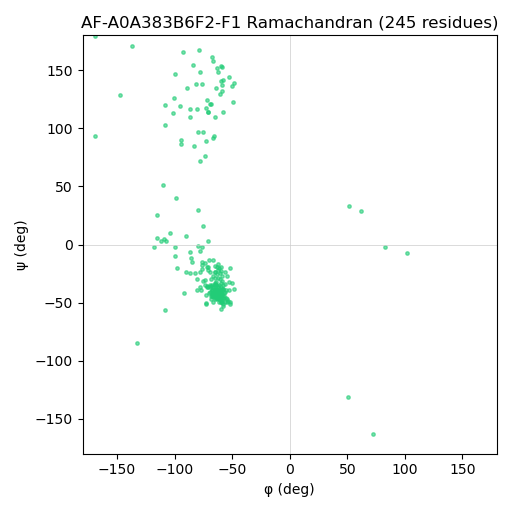SN A C 1
ATOM 1491 O O . ASN A 1 183 ? 0.660 6.351 6.290 1.00 94.44 183 ASN A O 1
ATOM 1495 N N . MET A 1 184 ? 1.845 4.690 5.356 1.00 96.25 184 MET A N 1
ATOM 1496 C CA . MET A 1 184 ? 0.754 3.713 5.447 1.00 96.25 184 MET A CA 1
ATOM 1497 C C . MET A 1 184 ? 0.370 3.410 6.898 1.00 96.25 184 MET A C 1
ATOM 1499 O O . MET A 1 184 ? -0.815 3.282 7.191 1.00 96.25 184 MET A O 1
ATOM 1503 N N . ALA A 1 185 ? 1.340 3.311 7.811 1.00 96.44 185 ALA A N 1
ATOM 1504 C CA . ALA A 1 185 ? 1.062 3.083 9.226 1.00 96.44 185 ALA A CA 1
ATOM 1505 C C . ALA A 1 185 ? 0.307 4.265 9.857 1.00 96.44 185 ALA A C 1
ATOM 1507 O O . ALA A 1 185 ? -0.673 4.043 10.567 1.00 96.44 185 ALA A O 1
ATOM 1508 N N . LYS A 1 186 ? 0.703 5.510 9.551 1.00 96.06 186 LYS A N 1
ATOM 1509 C CA . LYS A 1 186 ? -0.019 6.723 9.979 1.00 96.06 186 LYS A CA 1
ATOM 1510 C C . LYS A 1 186 ? -1.459 6.727 9.465 1.00 96.06 186 LYS A C 1
ATOM 1512 O O . LYS A 1 186 ? -2.380 6.919 10.251 1.00 96.06 186 LYS A O 1
ATOM 1517 N N . TRP A 1 187 ? -1.656 6.437 8.179 1.00 97.38 187 TRP A N 1
ATOM 1518 C CA . TRP A 1 187 ? -2.982 6.358 7.560 1.00 97.38 187 TRP A CA 1
ATOM 1519 C C . TRP A 1 187 ? -3.867 5.262 8.177 1.00 97.38 187 TRP A C 1
ATOM 1521 O O . TRP A 1 187 ? -5.009 5.531 8.541 1.00 97.38 187 TRP A O 1
ATOM 1531 N N . LEU A 1 188 ? -3.341 4.045 8.366 1.00 97.94 188 LEU A N 1
ATOM 1532 C CA . LEU A 1 188 ? -4.076 2.956 9.022 1.00 97.94 188 LEU A CA 1
ATOM 1533 C C . LEU A 1 188 ? -4.433 3.304 10.470 1.00 97.94 188 LEU A C 1
ATOM 1535 O O . LEU A 1 188 ? -5.538 3.011 10.914 1.00 97.94 188 LEU A O 1
ATOM 1539 N N . ASN A 1 189 ? -3.528 3.948 11.209 1.00 96.94 189 ASN A N 1
ATOM 1540 C CA . ASN A 1 189 ? -3.825 4.417 12.561 1.00 96.94 189 ASN A CA 1
ATOM 1541 C C . ASN A 1 189 ? -4.914 5.495 12.564 1.00 96.94 189 ASN A C 1
ATOM 1543 O O . ASN A 1 189 ? -5.826 5.406 13.378 1.00 96.94 189 ASN A O 1
ATOM 1547 N N . ALA A 1 190 ? -4.889 6.444 11.626 1.00 96.38 190 ALA A N 1
ATOM 1548 C CA . ALA A 1 190 ? -5.931 7.461 11.511 1.00 96.38 190 ALA A CA 1
ATOM 1549 C C . ALA A 1 190 ? -7.323 6.848 11.273 1.00 96.38 190 ALA A C 1
ATOM 1551 O O . ALA A 1 190 ? -8.284 7.255 11.922 1.00 96.38 190 ALA A O 1
ATOM 1552 N N . ILE A 1 191 ? -7.420 5.820 10.418 1.00 96.94 191 ILE A N 1
ATOM 1553 C CA . ILE A 1 191 ? -8.664 5.059 10.205 1.00 96.94 191 ILE A CA 1
ATOM 1554 C C . ILE A 1 191 ? -9.131 4.387 11.503 1.00 96.94 191 ILE A C 1
ATOM 1556 O O . ILE A 1 191 ? -10.309 4.466 11.847 1.00 96.94 191 ILE A O 1
ATOM 1560 N N . LYS A 1 192 ? -8.212 3.740 12.232 1.00 96.50 192 LYS A N 1
ATOM 1561 C CA . LYS A 1 192 ? -8.521 3.057 13.499 1.00 96.50 192 LYS A CA 1
ATOM 1562 C C . LYS A 1 192 ? -8.992 4.012 14.592 1.00 96.50 192 LYS A C 1
ATOM 1564 O O . LYS A 1 192 ? -9.798 3.613 15.422 1.00 96.50 192 LYS A O 1
ATOM 1569 N N . GLU A 1 193 ? -8.512 5.252 14.613 1.00 94.88 193 GLU A N 1
ATOM 1570 C CA . GLU A 1 193 ? -9.034 6.267 15.535 1.00 94.88 193 GLU A CA 1
ATOM 1571 C C . GLU A 1 193 ? -10.381 6.826 15.062 1.00 94.88 193 GLU A C 1
ATOM 1573 O O . GLU A 1 193 ? -11.286 6.995 15.873 1.00 94.88 193 GLU A O 1
ATOM 1578 N N . ALA A 1 194 ? -10.557 7.031 13.753 1.00 94.06 194 ALA A N 1
ATOM 1579 C CA . ALA A 1 194 ? -11.807 7.527 13.185 1.00 94.06 194 ALA A CA 1
ATOM 1580 C C . ALA A 1 194 ? -12.987 6.577 13.438 1.00 94.06 194 ALA A C 1
ATOM 1582 O O . ALA A 1 194 ? -14.047 7.030 13.855 1.00 94.06 194 ALA A O 1
ATOM 1583 N N . VAL A 1 195 ? -12.798 5.262 13.257 1.00 94.56 195 VAL A N 1
ATOM 1584 C CA . VAL A 1 195 ? -13.886 4.271 13.391 1.00 94.56 195 VAL A CA 1
ATOM 1585 C C . VAL A 1 195 ? -14.444 4.183 14.814 1.00 94.56 195 VAL A C 1
ATOM 1587 O O . VAL A 1 195 ? -15.599 3.812 14.999 1.00 94.56 195 VAL A O 1
ATOM 1590 N N . LYS A 1 196 ? -13.655 4.571 15.826 1.00 91.88 196 LYS A N 1
ATOM 1591 C CA . LYS A 1 196 ? -14.108 4.648 17.225 1.00 91.88 196 LYS A CA 1
ATOM 1592 C C . LYS A 1 196 ? -15.090 5.797 17.468 1.00 91.88 196 LYS A C 1
ATOM 1594 O O . LYS A 1 196 ? -15.773 5.787 18.487 1.00 91.88 196 LYS A O 1
ATOM 1599 N N . ILE A 1 197 ? -15.113 6.789 16.578 1.00 90.94 197 ILE A N 1
ATOM 1600 C CA . ILE A 1 197 ? -15.905 8.015 16.705 1.00 90.94 197 ILE A CA 1
ATOM 1601 C C . ILE A 1 197 ? -17.060 7.987 15.710 1.00 90.94 197 ILE A C 1
ATOM 1603 O O . ILE A 1 197 ? -18.214 8.082 16.116 1.00 90.94 197 ILE A O 1
ATOM 1607 N N . ASP A 1 198 ? -16.751 7.826 14.421 1.00 91.06 198 ASP A N 1
ATOM 1608 C CA . ASP A 1 198 ? -17.732 7.797 13.343 1.00 91.06 198 ASP A CA 1
ATOM 1609 C C . ASP A 1 198 ? -17.287 6.865 12.200 1.00 91.06 198 ASP A C 1
ATOM 1611 O O . ASP A 1 198 ? -16.173 6.938 11.666 1.00 91.06 198 ASP A O 1
ATOM 1615 N N . TYR A 1 199 ? -18.186 5.960 11.811 1.00 93.44 199 TYR A N 1
ATOM 1616 C CA . TYR A 1 199 ? -17.917 4.952 10.787 1.00 93.44 199 TYR A CA 1
ATOM 1617 C C . TYR A 1 199 ? -17.818 5.547 9.369 1.00 93.44 199 TYR A C 1
ATOM 1619 O O . TYR A 1 199 ? -17.013 5.085 8.550 1.00 93.44 199 TYR A O 1
ATOM 1627 N N . ASP A 1 200 ? -18.623 6.566 9.046 1.00 92.44 200 ASP A N 1
ATOM 1628 C CA . ASP A 1 200 ? -18.579 7.224 7.736 1.00 92.44 200 ASP A CA 1
ATOM 1629 C C . ASP A 1 200 ? -17.278 8.013 7.578 1.00 92.44 200 ASP A C 1
ATOM 1631 O O . ASP A 1 200 ? -16.617 7.908 6.540 1.00 92.44 200 ASP A O 1
ATOM 1635 N N . LEU A 1 201 ? -16.854 8.699 8.638 1.00 93.00 201 LEU A N 1
ATOM 1636 C CA . LEU A 1 201 ? -15.568 9.369 8.721 1.00 93.00 201 LEU A CA 1
ATOM 1637 C C . LEU A 1 201 ? -14.426 8.385 8.469 1.00 93.00 201 LEU A C 1
ATOM 1639 O O . LEU A 1 201 ? -13.599 8.642 7.599 1.00 93.00 201 LEU A O 1
ATOM 1643 N N . ALA A 1 202 ? -14.413 7.225 9.132 1.00 95.38 202 ALA A N 1
ATOM 1644 C CA . ALA A 1 202 ? -13.392 6.201 8.899 1.00 95.38 202 ALA A CA 1
ATOM 1645 C C . ALA A 1 202 ? -13.328 5.753 7.430 1.00 95.38 202 ALA A C 1
ATOM 1647 O O . ALA A 1 202 ? -12.243 5.615 6.855 1.00 95.38 202 ALA A O 1
ATOM 1648 N N . CYS A 1 203 ? -14.489 5.581 6.790 1.00 95.31 203 CYS A N 1
ATOM 1649 C CA . CYS A 1 203 ? -14.560 5.251 5.369 1.00 95.31 203 CYS A CA 1
ATOM 1650 C C . CYS A 1 203 ? -13.983 6.366 4.484 1.0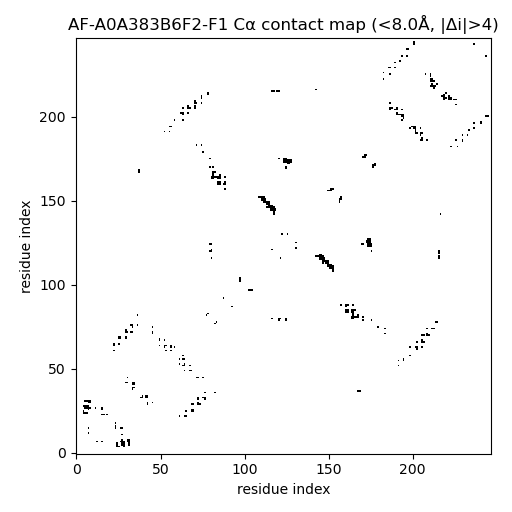0 95.31 203 CYS A C 1
ATOM 1652 O O . CYS A 1 203 ? -13.265 6.073 3.526 1.00 95.31 203 CYS A O 1
ATOM 1654 N N . ARG A 1 204 ? -14.263 7.639 4.788 1.00 94.88 204 ARG A N 1
ATOM 1655 C CA . ARG A 1 204 ? -13.688 8.787 4.065 1.00 94.88 204 ARG A CA 1
ATOM 1656 C C . ARG A 1 204 ? -12.183 8.890 4.293 1.00 94.88 204 ARG A C 1
ATOM 1658 O O . ARG A 1 204 ? -11.432 9.057 3.334 1.00 94.88 204 ARG A O 1
ATOM 1665 N N . THR A 1 205 ? -11.714 8.672 5.522 1.00 95.94 205 THR A N 1
ATOM 1666 C CA . THR A 1 205 ? -10.283 8.601 5.846 1.00 95.94 205 THR A CA 1
ATOM 1667 C C . THR A 1 205 ? -9.586 7.501 5.037 1.00 95.94 205 THR A C 1
ATOM 1669 O O . THR A 1 205 ? -8.482 7.710 4.528 1.00 95.94 205 THR A O 1
ATOM 1672 N N . ALA A 1 206 ? -10.232 6.350 4.813 1.00 96.94 206 ALA A N 1
ATOM 1673 C CA . ALA A 1 206 ? -9.690 5.307 3.941 1.00 96.94 206 ALA A CA 1
ATOM 1674 C C . ALA A 1 206 ? -9.516 5.776 2.479 1.00 96.94 206 ALA A C 1
ATOM 1676 O O . ALA A 1 206 ? -8.520 5.449 1.818 1.00 96.94 206 ALA A O 1
ATOM 1677 N N . GLN A 1 207 ? -10.421 6.615 1.975 1.00 95.50 207 GLN A N 1
ATOM 1678 C CA . GLN A 1 207 ? -10.347 7.156 0.613 1.00 95.50 207 GLN A CA 1
ATOM 1679 C C . GLN A 1 207 ? -9.191 8.152 0.416 1.00 95.50 207 GLN A C 1
ATOM 1681 O O . GLN A 1 207 ? -8.684 8.260 -0.704 1.00 95.50 207 GLN A O 1
ATOM 1686 N N . LEU A 1 208 ? -8.699 8.800 1.483 1.00 95.75 208 LEU A N 1
ATOM 1687 C CA . LEU A 1 208 ? -7.579 9.758 1.427 1.00 95.75 208 LEU A CA 1
ATOM 1688 C C . LEU A 1 208 ? -6.271 9.157 0.897 1.00 95.75 208 LEU A C 1
ATOM 1690 O O . LEU A 1 208 ? -5.418 9.881 0.387 1.00 95.75 208 LEU A O 1
ATOM 1694 N N . SER A 1 209 ? -6.135 7.830 0.909 1.00 94.00 209 SER A N 1
ATOM 1695 C CA . SER A 1 209 ? -5.055 7.106 0.220 1.00 94.00 209 SER A CA 1
ATOM 1696 C C . SER A 1 209 ? -4.901 7.475 -1.266 1.00 94.00 209 SER A C 1
ATOM 1698 O O . SER A 1 209 ? -3.831 7.279 -1.843 1.00 94.00 209 SER A O 1
ATOM 1700 N N . ILE A 1 210 ? -5.931 8.053 -1.901 1.00 91.81 210 ILE A N 1
ATOM 1701 C CA . ILE A 1 210 ? -5.840 8.609 -3.256 1.00 91.81 210 ILE A CA 1
ATOM 1702 C C . ILE A 1 210 ? -4.782 9.714 -3.380 1.00 91.81 210 ILE A C 1
ATOM 1704 O O . ILE A 1 210 ? -4.235 9.896 -4.466 1.00 91.81 210 ILE A O 1
ATOM 1708 N N . LEU A 1 211 ? -4.471 10.433 -2.298 1.00 92.31 211 LEU A N 1
ATOM 1709 C CA . LEU A 1 211 ? -3.422 11.453 -2.272 1.00 92.31 211 LEU A CA 1
ATOM 1710 C C . LEU A 1 211 ? -2.032 10.825 -2.402 1.00 92.31 211 LEU A C 1
ATOM 1712 O O . LEU A 1 211 ? -1.157 11.391 -3.049 1.00 92.31 211 LEU A O 1
ATOM 1716 N N . ALA A 1 212 ? -1.852 9.592 -1.931 1.00 89.69 212 ALA A N 1
ATOM 1717 C CA . ALA A 1 212 ? -0.622 8.828 -2.099 1.00 89.69 212 ALA A CA 1
ATOM 1718 C C . ALA A 1 212 ? -0.501 8.176 -3.491 1.00 89.69 212 ALA A C 1
ATOM 1720 O O . ALA A 1 212 ? 0.098 7.107 -3.640 1.00 89.69 212 ALA A O 1
ATOM 1721 N N . ARG A 1 213 ? -1.079 8.780 -4.536 1.00 84.31 213 ARG A N 1
ATOM 1722 C CA . ARG A 1 213 ? -0.997 8.291 -5.920 1.00 84.31 213 ARG A CA 1
ATOM 1723 C C . ARG A 1 213 ? 0.157 8.921 -6.693 1.00 84.31 213 ARG A C 1
ATOM 1725 O O . ARG A 1 213 ? 0.697 9.962 -6.335 1.00 84.31 213 ARG A O 1
ATOM 1732 N N . GLY A 1 214 ? 0.457 8.313 -7.835 1.00 76.50 214 GLY A N 1
ATOM 1733 C CA . GLY A 1 214 ? 1.451 8.824 -8.769 1.00 76.50 214 GLY A CA 1
ATOM 1734 C C . GLY A 1 214 ? 2.882 8.656 -8.264 1.00 76.50 214 GLY A C 1
ATOM 1735 O O . GLY A 1 214 ? 3.153 7.874 -7.349 1.00 76.50 214 GLY A O 1
ATOM 1736 N N . TYR A 1 215 ? 3.783 9.401 -8.898 1.00 71.69 215 TYR A N 1
ATOM 1737 C CA . TYR A 1 215 ? 5.232 9.364 -8.706 1.00 71.69 215 TYR A CA 1
ATOM 1738 C C . TYR A 1 215 ? 5.800 10.797 -8.667 1.00 71.69 215 TYR A C 1
ATOM 1740 O O . TYR A 1 215 ? 5.077 11.769 -8.923 1.00 71.69 215 TYR A O 1
ATOM 1748 N N . GLY A 1 216 ? 7.079 10.947 -8.313 1.00 72.88 216 GLY A N 1
ATOM 1749 C CA . GLY A 1 216 ? 7.744 12.248 -8.197 1.00 72.88 216 GLY A CA 1
ATOM 1750 C C . GLY A 1 216 ? 6.990 13.279 -7.338 1.00 72.88 216 GLY A C 1
ATOM 1751 O O . GLY A 1 216 ? 6.554 12.988 -6.224 1.00 72.88 216 GLY A O 1
ATOM 1752 N N . ASN A 1 217 ? 6.833 14.499 -7.869 1.00 73.56 217 ASN A N 1
ATOM 1753 C CA . ASN A 1 217 ? 6.232 15.630 -7.145 1.00 73.56 217 ASN A CA 1
ATOM 1754 C C . ASN A 1 217 ? 4.753 15.415 -6.794 1.00 73.56 217 ASN A C 1
ATOM 1756 O O . ASN A 1 217 ? 4.326 15.836 -5.728 1.00 73.56 217 ASN A O 1
ATOM 1760 N N . VAL A 1 218 ? 3.973 14.741 -7.651 1.00 80.44 218 VAL A N 1
ATOM 1761 C CA . VAL A 1 218 ? 2.545 14.481 -7.375 1.00 80.44 218 VAL A CA 1
ATOM 1762 C C . VAL A 1 218 ? 2.399 13.655 -6.103 1.00 80.44 218 VAL A C 1
ATOM 1764 O O . VAL A 1 218 ? 1.605 13.992 -5.230 1.00 80.44 218 VAL A O 1
ATOM 1767 N N . ARG A 1 219 ? 3.219 12.607 -5.984 1.00 84.69 219 ARG A N 1
ATOM 1768 C CA . ARG A 1 219 ? 3.241 11.750 -4.803 1.00 84.69 219 ARG A CA 1
ATOM 1769 C C . ARG A 1 219 ? 3.733 12.505 -3.575 1.00 84.69 219 ARG A C 1
ATOM 1771 O O . ARG A 1 219 ? 3.122 12.390 -2.524 1.00 84.69 219 ARG A O 1
ATOM 1778 N N . ARG A 1 220 ? 4.817 13.277 -3.708 1.00 83.19 220 ARG A N 1
ATOM 1779 C CA . ARG A 1 220 ? 5.396 14.049 -2.599 1.00 83.19 220 ARG A CA 1
ATOM 1780 C C . ARG A 1 220 ? 4.391 15.024 -2.001 1.00 83.19 220 ARG A C 1
ATOM 1782 O O . ARG A 1 220 ? 4.137 14.947 -0.809 1.00 83.19 220 ARG A O 1
ATOM 1789 N N . ASN A 1 221 ? 3.776 15.856 -2.838 1.00 87.75 221 ASN A N 1
ATOM 1790 C CA . ASN A 1 221 ? 2.793 16.834 -2.384 1.00 87.75 221 ASN A CA 1
ATOM 1791 C C . ASN A 1 221 ? 1.608 16.136 -1.699 1.00 87.75 221 ASN A C 1
ATOM 1793 O O . ASN A 1 221 ? 1.135 16.585 -0.664 1.00 87.75 221 ASN A O 1
ATOM 1797 N N . GLY A 1 222 ? 1.147 15.006 -2.246 1.00 91.44 222 GLY A N 1
ATOM 1798 C CA . GLY A 1 222 ? 0.088 14.219 -1.618 1.00 91.44 222 GLY A CA 1
ATOM 1799 C C . GLY A 1 222 ? 0.481 13.633 -0.257 1.00 91.44 222 GLY A C 1
ATOM 1800 O O . GLY A 1 222 ? -0.330 13.644 0.664 1.00 91.44 222 GLY A O 1
ATOM 1801 N N . GLN A 1 223 ? 1.721 13.158 -0.106 1.00 89.75 223 GLN A N 1
ATOM 1802 C CA . GLN A 1 223 ? 2.242 12.654 1.171 1.00 89.75 223 GLN A CA 1
ATOM 1803 C C . GLN A 1 223 ? 2.435 13.769 2.207 1.00 89.75 223 GLN A C 1
ATOM 1805 O O . GLN A 1 223 ? 2.184 13.541 3.388 1.00 89.75 223 GLN A O 1
ATOM 1810 N N . GLU A 1 224 ? 2.849 14.965 1.782 1.00 90.81 224 GLU A N 1
ATOM 1811 C CA . GLU A 1 224 ? 2.941 16.148 2.647 1.00 90.81 224 GLU A CA 1
ATOM 1812 C C . GLU A 1 224 ? 1.554 16.517 3.191 1.00 90.81 224 GLU A C 1
ATOM 1814 O O . GLU A 1 224 ? 1.379 16.565 4.404 1.00 90.81 224 GLU A O 1
ATOM 1819 N N . ILE A 1 225 ? 0.538 16.606 2.322 1.00 92.31 225 ILE A N 1
ATOM 1820 C CA . ILE A 1 225 ? -0.854 16.868 2.733 1.00 92.31 225 ILE A CA 1
ATOM 1821 C C . ILE A 1 225 ? -1.350 15.822 3.742 1.00 92.31 225 ILE A C 1
ATOM 1823 O O . ILE A 1 225 ? -1.941 16.174 4.759 1.00 92.31 225 ILE A O 1
ATOM 1827 N N . LEU A 1 226 ? -1.107 14.532 3.483 1.00 92.94 226 LEU A N 1
ATOM 1828 C CA . LEU A 1 226 ? -1.496 13.461 4.407 1.00 92.94 226 LEU A CA 1
ATOM 1829 C C . LEU A 1 226 ? -0.768 13.564 5.752 1.00 92.94 226 LEU A C 1
ATOM 1831 O O . LEU A 1 226 ? -1.367 13.327 6.798 1.00 92.94 226 LEU A O 1
ATOM 1835 N N . THR A 1 227 ? 0.520 13.903 5.730 1.00 91.44 227 THR A N 1
ATOM 1836 C CA . THR A 1 227 ? 1.326 14.045 6.946 1.00 91.44 227 THR A CA 1
ATOM 1837 C C . THR A 1 227 ? 0.813 15.196 7.799 1.00 91.44 227 THR A C 1
ATOM 1839 O O . THR A 1 227 ? 0.602 15.004 8.995 1.00 91.44 227 THR A O 1
ATOM 1842 N N . ASP A 1 228 ? 0.552 16.349 7.184 1.00 90.69 228 ASP A N 1
ATOM 1843 C CA . ASP A 1 228 ? 0.037 17.534 7.869 1.00 90.69 228 ASP A CA 1
ATOM 1844 C C . ASP A 1 228 ? -1.356 17.273 8.455 1.00 90.69 228 ASP A C 1
ATOM 1846 O O . ASP A 1 228 ? -1.614 17.587 9.619 1.00 90.69 228 ASP A O 1
ATOM 1850 N N . LEU A 1 229 ? -2.230 16.614 7.686 1.00 90.50 229 LEU A N 1
ATOM 1851 C CA . LEU A 1 229 ? -3.570 16.238 8.136 1.00 90.50 229 LEU A CA 1
ATOM 1852 C C . LEU A 1 229 ? -3.527 15.326 9.369 1.00 90.50 229 LEU A C 1
ATOM 1854 O O . LEU A 1 229 ? -4.298 15.512 10.313 1.00 90.50 229 LEU A O 1
ATOM 1858 N N . PHE A 1 230 ? -2.623 14.342 9.376 1.00 91.38 230 PHE A N 1
ATOM 1859 C CA . PHE A 1 230 ? -2.532 13.376 10.468 1.00 91.38 230 PHE A CA 1
ATOM 1860 C C . PHE A 1 230 ? -1.671 13.839 11.649 1.00 91.38 230 PHE A C 1
ATOM 1862 O O . PHE A 1 230 ? -1.746 13.230 12.717 1.00 91.38 230 PHE A O 1
ATOM 1869 N N . MET A 1 231 ? -0.905 14.927 11.516 1.00 88.38 231 MET A N 1
ATOM 1870 C CA . MET A 1 231 ? -0.050 15.456 12.586 1.00 88.38 231 MET A CA 1
ATOM 1871 C C . MET A 1 231 ? -0.844 15.814 13.852 1.00 88.38 231 MET A C 1
ATOM 1873 O O . MET A 1 231 ? -0.389 15.542 14.960 1.00 88.38 231 MET A O 1
ATOM 1877 N N . ASN A 1 232 ? -2.049 16.368 13.686 1.00 85.25 232 ASN A N 1
ATOM 1878 C CA . ASN A 1 232 ? -2.942 16.766 14.781 1.00 85.25 232 ASN A CA 1
ATOM 1879 C C . ASN A 1 232 ? -4.249 15.957 14.802 1.00 85.25 232 ASN A C 1
ATOM 1881 O O . ASN A 1 232 ? -5.258 16.435 15.315 1.00 85.25 232 ASN A O 1
ATOM 1885 N N . TRP A 1 233 ? -4.240 14.735 14.256 1.00 89.81 233 TRP A N 1
ATOM 1886 C CA . TRP A 1 233 ? -5.454 13.948 14.009 1.00 89.81 233 TRP A CA 1
ATOM 1887 C C . TRP A 1 233 ? -6.362 13.816 15.236 1.00 89.81 233 TRP A C 1
ATOM 1889 O O . TRP A 1 233 ? -7.534 14.166 15.171 1.00 89.81 233 TRP A O 1
ATOM 1899 N N . ASN A 1 234 ? -5.811 13.399 16.378 1.00 84.56 234 ASN A N 1
ATOM 1900 C CA . ASN A 1 234 ? -6.596 13.197 17.600 1.00 84.56 234 ASN A CA 1
ATOM 1901 C C . ASN A 1 234 ? -7.210 14.499 18.133 1.00 84.56 234 ASN A C 1
ATOM 1903 O O . ASN A 1 234 ? -8.322 14.486 18.652 1.00 84.56 234 ASN A O 1
ATOM 1907 N N . ASN A 1 235 ? -6.506 15.623 17.981 1.00 82.94 235 ASN A N 1
ATOM 1908 C CA . ASN A 1 235 ? -7.029 16.929 18.375 1.00 82.94 235 ASN A CA 1
ATOM 1909 C C . ASN A 1 235 ? -8.157 17.359 17.431 1.00 82.94 235 ASN A C 1
ATOM 1911 O O . ASN A 1 235 ? -9.188 17.831 17.894 1.00 82.94 235 ASN A O 1
ATOM 1915 N N . ASN A 1 236 ? -7.993 17.145 16.124 1.00 82.62 236 ASN A N 1
ATOM 1916 C CA . ASN A 1 236 ? -9.015 17.467 15.128 1.00 82.62 236 ASN A CA 1
ATOM 1917 C C . ASN A 1 236 ? -10.287 16.640 15.353 1.00 82.62 236 ASN A C 1
ATOM 1919 O O . ASN A 1 236 ? -11.381 17.196 15.363 1.00 82.62 236 ASN A O 1
ATOM 1923 N N . LEU A 1 237 ? -10.133 15.341 15.623 1.00 82.44 237 LEU A N 1
ATOM 1924 C CA . LEU A 1 237 ? -11.236 14.443 15.965 1.00 82.44 237 LEU A CA 1
ATOM 1925 C C . LEU A 1 237 ? -12.005 14.884 17.223 1.00 82.44 237 LEU A C 1
ATOM 1927 O O . LEU A 1 237 ? -13.211 14.674 17.303 1.00 82.44 237 LEU A O 1
ATOM 1931 N N . ALA A 1 238 ? -11.323 15.493 18.198 1.00 75.31 238 ALA A N 1
ATOM 1932 C CA . ALA A 1 238 ? -11.935 15.965 19.440 1.00 75.31 238 ALA A CA 1
ATOM 1933 C C . ALA A 1 238 ? -12.621 17.337 19.311 1.00 75.31 238 ALA A C 1
ATOM 1935 O O . ALA A 1 238 ? -13.488 17.658 20.122 1.00 75.31 238 ALA A O 1
ATOM 1936 N N . LEU A 1 239 ? -12.211 18.161 18.341 1.00 67.88 239 LEU A N 1
ATOM 1937 C CA . LEU A 1 239 ? -12.646 19.555 18.236 1.00 67.88 239 LEU A CA 1
ATOM 1938 C C . LEU A 1 239 ? -13.916 19.748 17.401 1.00 67.88 239 LEU A C 1
ATOM 1940 O O . LEU A 1 239 ? -14.590 20.753 17.617 1.00 67.88 239 LEU A O 1
ATOM 1944 N N . ASP A 1 240 ? -14.255 18.841 16.475 1.00 55.69 240 ASP A N 1
ATOM 1945 C CA . ASP A 1 240 ? -15.473 18.982 15.661 1.00 55.69 240 ASP A CA 1
ATOM 1946 C C . ASP A 1 240 ? -15.813 17.701 14.850 1.00 55.69 240 ASP A C 1
ATOM 1948 O O . ASP A 1 240 ? -15.313 17.533 13.733 1.00 55.69 240 ASP A O 1
ATOM 1952 N N . PRO A 1 241 ? -16.660 16.782 15.357 1.00 54.31 241 PRO A N 1
ATOM 1953 C CA . PRO A 1 241 ? -17.104 15.617 14.584 1.00 54.31 241 PRO A CA 1
ATOM 1954 C C . PRO A 1 241 ? -17.823 16.007 13.281 1.00 54.31 241 PRO A C 1
ATOM 1956 O O . PRO A 1 241 ? -17.688 15.310 12.279 1.00 54.31 241 PRO A O 1
ATOM 1959 N N . ASP A 1 242 ? -18.517 17.153 13.271 1.00 52.34 242 ASP A N 1
ATOM 1960 C CA . ASP A 1 242 ? -19.383 17.583 12.167 1.00 52.34 242 ASP A CA 1
ATOM 1961 C C . ASP A 1 242 ? -18.642 18.349 11.050 1.00 52.34 242 ASP A C 1
ATOM 1963 O O . ASP A 1 242 ? -19.087 18.335 9.896 1.00 52.34 242 ASP A O 1
ATOM 1967 N N . LYS A 1 243 ? -17.491 18.988 11.326 1.00 48.59 243 LYS A N 1
ATOM 1968 C CA . LYS A 1 243 ? -16.712 19.687 10.276 1.00 48.59 243 LYS A CA 1
ATOM 1969 C C . LYS A 1 243 ? -15.846 18.766 9.423 1.00 48.59 243 LYS A C 1
ATOM 1971 O O . LYS A 1 243 ? -15.647 19.067 8.250 1.00 48.59 243 LYS A O 1
ATOM 1976 N N . ILE A 1 244 ? -15.357 17.644 9.956 1.00 51.28 244 ILE A N 1
ATOM 1977 C CA . ILE A 1 244 ? -14.518 16.711 9.174 1.00 51.28 244 ILE A CA 1
ATOM 1978 C C . ILE A 1 244 ? -15.365 15.961 8.122 1.00 51.28 244 ILE A C 1
ATOM 1980 O O . ILE A 1 244 ? -14.858 15.483 7.112 1.00 51.28 244 ILE A O 1
ATOM 1984 N N . SER A 1 245 ? -16.686 15.927 8.300 1.00 43.72 245 SER A N 1
ATOM 1985 C CA . SER A 1 245 ? -17.660 15.398 7.340 1.00 43.72 245 SER A CA 1
ATOM 1986 C C . SER A 1 245 ? -17.970 16.309 6.138 1.00 43.72 245 SER A C 1
ATOM 1988 O O . SER A 1 245 ? -18.751 15.890 5.278 1.00 43.72 245 SER A O 1
ATOM 1990 N N . ALA A 1 246 ? -17.408 17.520 6.039 1.00 32.62 246 ALA A N 1
ATOM 1991 C CA . ALA A 1 246 ? -17.832 18.519 5.047 1.00 32.62 246 ALA A CA 1
ATOM 1992 C C . ALA A 1 246 ? -16.772 18.957 4.012 1.00 32.62 246 ALA A C 1
ATOM 1994 O O . ALA A 1 246 ? -17.120 19.721 3.112 1.00 32.62 246 ALA A O 1
ATOM 1995 N N . GLU A 1 247 ? -15.533 18.461 4.078 1.00 34.78 247 GLU A N 1
ATOM 1996 C CA . GLU A 1 247 ? -14.466 18.745 3.092 1.00 34.78 247 GLU A CA 1
ATOM 1997 C C . GLU A 1 247 ? -13.974 17.472 2.388 1.00 34.78 247 GLU A C 1
ATOM 1999 O O . GLU A 1 247 ? -13.664 17.559 1.176 1.00 34.78 247 GLU A O 1
#

Sequence (247 aa):
PQRPFKPAPNSFSDQVSTYPESLQQIIGHGIFKLIDYQDQGYAELYLERLNTILELDNGVSYRLTEEVAKRLAIWMTFEDVMRVAQLKTRTGRLSRIRDELGVDKETPLRLTDYFKPGRDEFIGILPPYLSWIIPDWKKLERGKGLALHIPTGSAVGFGLLKTLASLKFLRRKSRQYGEEQENMAKWLNAIKEAVKIDYDLACRTAQLSILARGYGNVRRNGQEILTDLFMNWNNNLALDPDKISAE

Secondary structure (DSSP, 8-state):
--PPPPPPPGGGHHHHHTS-HHHHHHHHHHHHHHHHHS-HHHHHHHHHHHHHHHTT---TT-HHHHHHHHHHHHHTT---HHHHHHHHT-TTHHHHHHHHHT--TTS-----------HHHHHTTS-GGGGGGS---TTS-TT--------TTSHHHHHHHHHHHHGGGGGGGSHHHHHHHHHHHHHHHHHHHHTTT-HHHHHHHHHGGGGG-SSHHHHHHHHHHHHHHHHTHHHHHHH-TTTTT--

pLDDT: mean 77.12, std 20.67, range [32.62, 98.38]

InterPro domains:
  IPR046667 Domain of unknown function DUF6537 [PF20169] (23-224)

Mean predicted aligned error: 11.18 Å

Solvent-accessible surface area (backbone atoms only — not comparable to full-atom values): 14168 Å² total; per-residue (Å²): 129,88,75,78,75,46,70,44,56,77,95,42,46,72,70,40,65,74,45,61,77,91,42,30,59,55,47,20,26,28,38,39,53,33,36,76,67,71,32,65,71,56,28,48,52,49,51,59,57,46,48,69,43,49,79,65,48,83,50,98,77,39,59,50,40,51,48,40,42,56,44,51,44,50,55,77,57,56,80,45,64,32,52,52,26,37,69,74,62,40,87,64,52,68,55,50,53,27,64,74,69,72,51,62,93,84,60,89,75,78,54,73,59,88,41,75,55,34,61,66,52,62,58,26,54,38,40,81,90,53,57,80,78,56,76,86,71,84,84,63,65,92,88,68,47,56,66,55,82,50,55,49,58,37,74,64,37,41,48,53,32,44,53,43,26,67,48,49,81,46,45,84,56,9,49,50,45,52,56,52,52,53,52,50,49,53,53,54,48,52,28,62,57,30,48,78,77,36,61,68,56,17,41,53,54,44,56,54,56,63,38,60,37,79,56,68,67,60,19,49,55,24,45,50,53,52,49,62,59,55,72,51,36,72,59,51,61,72,73,39,75,73,62,73,76,73,120

Radius of gyration: 20.68 Å; Cα contacts (8 Å, |Δi|>4): 256; chains: 1; bounding box: 52×44×59 Å

Organism: NCBI:txid408172